Protein AF-A0A969X8H0-F1 (afdb_monomer)

Secondary structure (DSSP, 8-state):
--HHHHGGGHHHHHHHHHHHHTTSSS------------TTHHHHHHHHHHHHHHHHHHHHHHHHH-HHHHHHHHHHHTS-S-HHHHHHHHHHHHHHTT---HHHHHHHHHHHHHHHHS-S-S----TT-----S---TTTTS-HHHHHHTTGGG-HHHHHHHHHHHHHHHHHSS----HHHHHHHHHHHHHHHHHHHHT--HHHHHHHHHHHHHS---HHHHHHGGGGTTTTTT-SSSB-HHHHHHHHHHHTTSS--GGGTTT-HHHHHHHHHHHHHHHHHHHHHHS-SBHHHHHHHHHSS---TTSHHHHHHHHHTTTTTTSHHHHHHHHHHHHHHHHHHTT--

Mean predicted aligned error: 8.9 Å

Solvent-accessible surface area (backbone atoms only — not comparable to full-atom values): 18281 Å² total; per-residue (Å²): 71,57,65,80,67,50,61,81,46,46,68,55,58,47,50,58,55,55,54,54,66,62,37,79,78,44,84,87,83,85,88,84,84,88,89,87,91,57,88,60,59,54,50,55,50,50,47,48,52,53,44,36,53,47,49,52,49,54,31,52,58,40,29,77,76,29,68,71,32,36,48,49,47,52,64,43,67,76,62,73,73,41,68,68,55,50,36,52,42,53,31,52,31,15,44,50,54,43,40,62,44,58,47,37,23,44,53,42,25,51,54,52,53,53,60,70,70,54,72,97,80,74,96,66,101,55,72,74,77,84,67,86,83,73,84,79,62,60,84,66,70,65,50,68,65,58,37,52,73,71,64,41,72,62,36,39,68,58,54,36,48,22,50,52,39,42,52,45,33,72,74,70,20,57,78,76,74,55,72,73,57,42,51,54,25,38,50,19,17,31,40,3,17,49,31,25,41,74,72,43,40,31,10,34,16,16,34,50,25,52,19,69,76,65,68,71,69,50,73,66,61,48,60,68,28,59,53,29,20,49,6,32,73,18,59,11,84,31,54,22,11,20,61,53,16,25,45,52,51,50,42,74,80,34,41,55,45,80,96,37,71,88,72,30,58,67,35,35,52,52,35,49,54,56,42,47,58,53,48,48,54,34,36,71,36,42,71,34,61,34,28,31,51,32,29,31,53,63,69,72,46,63,58,48,49,70,38,69,72,37,41,54,54,40,50,74,71,29,33,47,60,46,46,54,8,46,52,12,7,50,31,19,20,53,36,44,47,53,33,38,77,72,71,74,92

pLDDT: mean 81.07, std 21.08, range [28.89, 98.88]

Structure (mmCIF, N/CA/C/O backbone):
data_AF-A0A969X8H0-F1
#
_entry.id   AF-A0A969X8H0-F1
#
loop_
_atom_site.group_PDB
_atom_site.id
_atom_site.type_symbol
_atom_site.label_atom_id
_atom_site.label_alt_id
_atom_site.label_comp_id
_atom_site.label_asym_id
_atom_site.label_entity_id
_atom_site.label_seq_id
_atom_site.pdbx_PDB_ins_code
_atom_site.Cartn_x
_atom_site.Cartn_y
_atom_site.Cartn_z
_atom_site.occupancy
_atom_site.B_iso_or_equiv
_atom_site.auth_seq_id
_atom_site.auth_comp_id
_atom_site.auth_asym_id
_atom_site.auth_atom_id
_atom_site.pdbx_PDB_model_num
ATOM 1 N N . MET A 1 1 ? -15.529 5.931 18.636 1.00 68.50 1 MET A N 1
ATOM 2 C CA . MET A 1 1 ? -15.709 7.144 19.482 1.00 68.50 1 MET A CA 1
ATOM 3 C C . MET A 1 1 ? -16.310 8.259 18.632 1.00 68.50 1 MET A C 1
ATOM 5 O O . MET A 1 1 ? -15.911 8.375 17.478 1.00 68.50 1 MET A O 1
ATOM 9 N N . LYS A 1 2 ? -17.284 9.038 19.133 1.00 72.69 2 LYS A N 1
ATOM 10 C CA . LYS A 1 2 ? -17.913 10.101 18.322 1.00 72.69 2 LYS A CA 1
ATOM 11 C C . LYS A 1 2 ? -16.920 11.232 18.050 1.00 72.69 2 LYS A C 1
ATOM 13 O O . LYS A 1 2 ? -16.079 11.524 18.894 1.00 72.69 2 LYS A O 1
ATOM 18 N N . ILE A 1 3 ? -17.050 11.890 16.898 1.00 65.06 3 ILE A N 1
ATOM 19 C CA . ILE A 1 3 ? -16.164 12.993 16.484 1.00 65.06 3 ILE A CA 1
ATOM 20 C C . ILE A 1 3 ? -16.186 14.137 17.510 1.00 65.06 3 ILE A C 1
ATOM 22 O O . ILE A 1 3 ? -15.128 14.638 17.882 1.00 65.06 3 ILE A O 1
ATOM 26 N N . SER A 1 4 ? -17.364 14.471 18.052 1.00 63.50 4 SER A N 1
ATOM 27 C CA . SER A 1 4 ? -17.537 15.481 19.109 1.00 63.50 4 SER A CA 1
ATOM 28 C C . SER A 1 4 ? -16.647 15.248 20.331 1.00 63.50 4 SER A C 1
ATOM 30 O O . SER A 1 4 ? -16.143 16.200 20.917 1.00 63.50 4 SER A O 1
ATOM 32 N N . ASP A 1 5 ? -16.424 13.985 20.694 1.00 64.81 5 ASP A N 1
ATOM 33 C CA . ASP A 1 5 ? -15.644 13.614 21.874 1.00 64.81 5 ASP A CA 1
ATOM 34 C C . ASP A 1 5 ? -14.137 13.719 21.588 1.00 64.81 5 ASP A C 1
ATOM 36 O O . ASP A 1 5 ? -13.349 14.027 22.481 1.00 64.81 5 ASP A O 1
ATOM 40 N N . VAL A 1 6 ? -13.738 13.528 20.323 1.00 61.44 6 VAL A N 1
ATOM 41 C CA . VAL A 1 6 ? -12.343 13.616 19.863 1.00 61.44 6 VAL A CA 1
ATOM 42 C C . VAL A 1 6 ? -11.824 15.054 19.912 1.00 61.44 6 VAL A C 1
ATOM 44 O O . VAL A 1 6 ? -10.642 15.259 20.191 1.00 61.44 6 VAL A O 1
ATOM 47 N N . LYS A 1 7 ? -12.694 16.054 19.698 1.00 63.03 7 LYS A N 1
ATOM 48 C CA . LYS A 1 7 ? -12.327 17.484 19.718 1.00 63.03 7 LYS A CA 1
ATOM 49 C C . LYS A 1 7 ? -11.613 17.891 21.007 1.00 63.03 7 LYS A C 1
ATOM 51 O O . LYS A 1 7 ? -10.633 18.630 20.970 1.00 63.03 7 LYS A O 1
ATOM 56 N N . ASN A 1 8 ? -12.018 17.308 22.136 1.00 64.19 8 ASN A N 1
ATOM 57 C CA . ASN A 1 8 ? -11.407 17.548 23.448 1.00 64.19 8 ASN A CA 1
ATOM 58 C C . ASN A 1 8 ? -9.938 17.088 23.541 1.00 64.19 8 ASN A C 1
ATOM 60 O O . ASN A 1 8 ? -9.227 17.473 24.467 1.00 64.19 8 ASN A O 1
ATOM 64 N N . HIS A 1 9 ? -9.472 16.274 22.592 1.00 62.72 9 HIS A N 1
ATOM 65 C CA . HIS A 1 9 ? -8.134 15.685 22.568 1.00 62.72 9 HIS A CA 1
ATOM 66 C C . HIS A 1 9 ? -7.242 16.221 21.439 1.00 62.72 9 HIS A C 1
ATOM 68 O O . HIS A 1 9 ? -6.054 15.894 21.399 1.00 62.72 9 HIS A O 1
ATOM 74 N N . ILE A 1 10 ? -7.762 17.093 20.568 1.00 65.25 10 ILE A N 1
ATOM 75 C CA . ILE A 1 10 ? -6.976 17.781 19.530 1.00 65.25 10 ILE A CA 1
ATOM 76 C C . ILE A 1 10 ? -5.761 18.520 20.125 1.00 65.25 10 ILE A C 1
ATOM 78 O O . ILE A 1 10 ? -4.665 18.335 19.595 1.00 65.25 10 ILE A O 1
ATOM 82 N N . PRO A 1 11 ? -5.862 19.252 21.257 1.00 65.75 11 PRO A N 1
ATOM 83 C CA . PRO A 1 11 ? -4.697 19.907 21.864 1.00 65.75 11 PRO A CA 1
ATOM 84 C C . PRO A 1 11 ? -3.566 18.942 22.256 1.00 65.75 11 PRO A C 1
ATOM 86 O O . PRO A 1 11 ? -2.393 19.312 22.242 1.00 65.75 11 PRO A O 1
ATOM 89 N N . VAL A 1 12 ? -3.892 17.685 22.582 1.00 64.50 12 VAL A N 1
ATOM 90 C CA . VAL A 1 12 ? -2.896 16.654 22.918 1.00 64.50 12 VAL A CA 1
ATOM 91 C C . VAL A 1 12 ? -2.151 16.203 21.664 1.00 64.50 12 VAL A C 1
ATOM 93 O O . VAL A 1 12 ? -0.922 16.165 21.666 1.00 64.50 12 VAL A O 1
ATOM 96 N N . VAL A 1 13 ? -2.882 15.934 20.577 1.00 64.19 13 VAL A N 1
ATOM 97 C CA . VAL A 1 13 ? -2.307 15.601 19.261 1.00 64.19 13 VAL A CA 1
ATOM 98 C C . VAL A 1 13 ? -1.390 16.727 18.775 1.00 64.19 13 VAL A C 1
ATOM 100 O O . VAL A 1 13 ? -0.277 16.466 18.326 1.00 64.19 13 VAL A O 1
ATOM 103 N N . GLN A 1 14 ? -1.825 17.979 18.947 1.00 64.06 14 GLN A N 1
ATOM 104 C CA . GLN A 1 14 ? -1.054 19.185 18.636 1.00 64.06 14 GLN A CA 1
ATOM 105 C C . GLN A 1 14 ? 0.239 19.280 19.448 1.00 64.06 14 GLN A C 1
ATOM 107 O O . GLN A 1 14 ? 1.305 19.526 18.892 1.00 64.06 14 GLN A O 1
ATOM 112 N N . SER A 1 15 ? 0.160 19.069 20.761 1.00 65.19 15 SER A N 1
ATOM 113 C CA . SER A 1 15 ? 1.320 19.139 21.653 1.00 65.19 15 SER A CA 1
ATOM 114 C C . SER A 1 15 ? 2.377 18.080 21.319 1.00 65.19 15 SER A C 1
ATOM 116 O O . SER A 1 15 ? 3.566 18.392 21.245 1.00 65.19 15 SER A O 1
ATOM 118 N N . ILE A 1 16 ? 1.947 16.841 21.047 1.00 62.88 16 ILE A N 1
ATOM 119 C CA . ILE A 1 16 ? 2.835 15.742 20.633 1.00 62.88 16 ILE A CA 1
ATOM 120 C C . ILE A 1 16 ? 3.582 16.124 19.364 1.00 62.88 16 ILE A C 1
ATOM 122 O O . ILE A 1 16 ? 4.812 16.083 19.349 1.00 62.88 16 ILE A O 1
ATOM 126 N N . ALA A 1 17 ? 2.825 16.560 18.358 1.00 59.34 17 ALA A N 1
ATOM 127 C CA . ALA A 1 17 ? 3.331 17.096 17.113 1.00 59.34 17 ALA A CA 1
ATOM 128 C C . ALA A 1 17 ? 4.423 18.156 17.365 1.00 59.34 17 ALA A C 1
ATOM 130 O O . ALA A 1 17 ? 5.607 17.930 17.098 1.00 59.34 17 ALA A O 1
ATOM 131 N N . PHE A 1 18 ? 4.069 19.285 17.979 1.00 61.38 18 PHE A N 1
ATOM 132 C CA . PHE A 1 18 ? 5.012 20.382 18.215 1.00 61.38 18 PHE A CA 1
ATOM 133 C C . PHE A 1 18 ? 6.286 19.954 18.966 1.00 61.38 18 PHE A C 1
ATOM 135 O O . PHE A 1 18 ? 7.376 20.421 18.631 1.00 61.38 18 PHE A O 1
ATOM 142 N N . SER A 1 19 ? 6.179 19.031 19.929 1.00 58.50 19 SER A N 1
ATOM 143 C CA . SER A 1 19 ? 7.309 18.599 20.766 1.00 58.50 19 SER A CA 1
ATOM 144 C C . SER A 1 19 ? 8.458 17.914 20.010 1.00 58.50 19 SER A C 1
ATOM 146 O O . SER A 1 19 ? 9.575 17.841 20.526 1.00 58.50 19 SER A O 1
ATOM 148 N N . LEU A 1 20 ? 8.214 17.409 18.800 1.00 50.06 20 LEU A N 1
ATOM 149 C CA . LEU A 1 20 ? 9.222 16.712 17.995 1.00 50.06 20 LEU A CA 1
ATOM 150 C C . LEU A 1 20 ? 10.134 17.669 17.234 1.00 50.06 20 LEU A C 1
ATOM 152 O O . LEU A 1 20 ? 11.339 17.437 17.186 1.00 50.06 20 LEU A O 1
ATOM 156 N N . PHE A 1 21 ? 9.598 18.775 16.713 1.00 49.56 21 PHE A N 1
ATOM 157 C CA . PHE A 1 21 ? 10.429 19.786 16.056 1.00 49.56 21 PHE A CA 1
ATOM 158 C C . PHE A 1 21 ? 11.261 20.577 17.066 1.00 49.56 21 PHE A C 1
ATOM 160 O O . PHE A 1 21 ? 12.414 20.880 16.786 1.00 49.56 21 PHE A O 1
ATOM 167 N N . SER A 1 22 ? 10.754 20.808 18.284 1.00 48.03 22 SER A N 1
ATOM 168 C CA . SER A 1 22 ? 11.559 21.426 19.350 1.00 48.03 22 SER A CA 1
ATOM 169 C C . SER A 1 22 ? 12.682 20.517 19.878 1.00 48.03 22 SER A C 1
ATOM 171 O O . SER A 1 22 ? 13.645 20.997 20.470 1.00 48.03 22 SER A O 1
ATOM 173 N N . LYS A 1 23 ? 12.573 19.194 19.685 1.00 44.16 23 LYS A N 1
ATOM 174 C CA . LYS A 1 23 ? 13.608 18.212 20.064 1.00 44.16 23 LYS A CA 1
ATOM 175 C C . LYS A 1 23 ? 14.652 17.960 18.981 1.00 44.16 23 LYS A C 1
ATOM 177 O O . LYS A 1 23 ? 15.702 17.410 19.300 1.00 44.16 23 LYS A O 1
ATOM 182 N N . ALA A 1 24 ? 14.429 18.430 17.753 1.00 40.50 24 ALA A N 1
ATOM 183 C CA . ALA A 1 24 ? 15.516 18.588 16.788 1.00 40.50 24 ALA A CA 1
ATOM 184 C C . ALA A 1 24 ? 16.569 19.612 17.274 1.00 40.50 24 ALA A C 1
ATOM 186 O O . ALA A 1 24 ? 17.714 19.543 16.840 1.00 40.50 24 ALA A O 1
ATOM 187 N N . ASP A 1 25 ? 16.216 20.461 18.253 1.00 34.91 25 ASP A N 1
ATOM 188 C CA . ASP A 1 25 ? 17.138 21.341 18.987 1.00 34.91 25 ASP A CA 1
ATOM 189 C C . ASP A 1 25 ? 17.568 20.807 20.371 1.00 34.91 25 ASP A C 1
ATOM 191 O O . ASP A 1 25 ? 18.450 21.382 21.010 1.00 34.91 25 ASP A O 1
ATOM 195 N N . SER A 1 26 ? 16.993 19.711 20.886 1.00 30.27 26 SER A N 1
ATOM 196 C CA . SER A 1 26 ? 17.402 19.172 22.194 1.00 30.27 26 SER A CA 1
ATOM 197 C C . SER A 1 26 ? 17.059 17.695 22.397 1.00 30.27 26 SER A C 1
ATOM 199 O O . SER A 1 26 ? 15.907 17.265 22.372 1.00 30.27 26 SER A O 1
ATOM 201 N N . ALA A 1 27 ? 18.102 16.908 22.659 1.00 31.47 27 ALA A N 1
ATOM 202 C CA . ALA A 1 27 ? 18.015 15.500 23.004 1.00 31.47 27 ALA A CA 1
ATOM 203 C C . ALA A 1 27 ? 17.145 15.250 24.256 1.00 31.47 27 ALA A C 1
ATOM 205 O O . ALA A 1 27 ? 17.320 15.890 25.289 1.00 31.47 27 ALA A O 1
ATOM 206 N N . ASN A 1 28 ? 16.307 14.210 24.169 1.00 35.34 28 ASN A N 1
ATOM 207 C CA . ASN A 1 28 ? 15.659 13.482 25.269 1.00 35.34 28 ASN A CA 1
ATOM 208 C C . ASN A 1 28 ? 14.593 14.226 26.110 1.00 35.34 28 ASN A C 1
ATOM 210 O O . ASN A 1 28 ? 14.901 14.911 27.080 1.00 35.34 28 ASN A O 1
ATOM 214 N N . SER A 1 29 ? 13.307 13.934 25.866 1.00 31.44 29 SER A N 1
ATOM 215 C CA . SER A 1 29 ? 12.322 13.851 26.962 1.00 31.44 29 SER A CA 1
ATOM 216 C C . SER A 1 29 ? 11.105 12.997 26.586 1.00 31.44 29 SER A C 1
ATOM 218 O O . SER A 1 29 ? 10.560 13.086 25.490 1.00 31.44 29 SER A O 1
ATOM 220 N N . THR A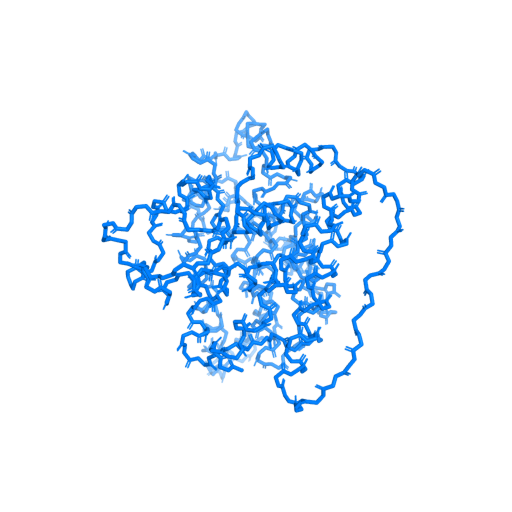 1 30 ? 10.669 12.139 27.498 1.00 29.61 30 THR A N 1
ATOM 221 C CA . THR A 1 30 ? 9.425 11.362 27.420 1.00 29.61 30 THR A CA 1
ATOM 222 C C . THR A 1 30 ? 8.249 12.221 27.884 1.00 29.61 30 THR A C 1
ATOM 224 O O . THR A 1 30 ? 8.316 12.807 28.964 1.00 29.61 30 THR A O 1
ATOM 227 N N . VAL A 1 31 ? 7.168 12.296 27.101 1.00 33.81 31 VAL A N 1
ATOM 228 C CA . VAL A 1 31 ? 5.933 12.991 27.505 1.00 33.81 31 VAL A CA 1
ATOM 229 C C . VAL A 1 31 ? 5.091 12.040 28.360 1.00 33.81 31 VAL A C 1
ATOM 231 O O . VAL A 1 31 ? 4.635 11.007 27.880 1.00 33.81 31 VAL A O 1
ATOM 234 N N . ASN A 1 32 ? 4.909 12.386 29.635 1.00 30.44 32 ASN A N 1
ATOM 235 C CA . ASN A 1 32 ? 4.063 11.663 30.585 1.00 30.44 32 ASN A CA 1
ATOM 236 C C . ASN A 1 32 ? 2.690 12.345 30.650 1.00 30.44 32 ASN A C 1
ATOM 238 O O . ASN A 1 32 ? 2.623 13.529 30.977 1.00 30.44 32 ASN A O 1
ATOM 242 N N . ILE A 1 33 ? 1.604 11.615 30.386 1.00 35.25 33 ILE A N 1
ATOM 243 C CA . ILE A 1 33 ? 0.237 12.115 30.601 1.00 35.25 33 ILE A CA 1
ATOM 244 C C . ILE A 1 33 ? -0.500 11.130 31.510 1.00 35.25 33 ILE A C 1
ATOM 246 O O . ILE A 1 33 ? -0.717 9.975 31.150 1.00 35.25 33 ILE A O 1
ATOM 250 N N . ALA A 1 34 ? -0.839 11.599 32.713 1.00 28.89 34 ALA A N 1
ATOM 251 C CA . ALA A 1 34 ? -1.567 10.857 33.736 1.00 28.89 34 ALA A CA 1
ATOM 252 C C . ALA A 1 34 ? -3.099 10.923 33.545 1.00 28.89 34 ALA A C 1
ATOM 254 O O . ALA A 1 34 ? -3.644 11.825 32.918 1.00 28.89 34 ALA A O 1
ATOM 255 N N . THR A 1 35 ? -3.750 9.913 34.120 1.00 39.50 35 THR A N 1
ATOM 256 C CA . THR A 1 35 ? -5.104 9.346 33.943 1.00 39.50 35 THR A CA 1
ATOM 257 C C . THR A 1 35 ? -6.290 10.085 34.595 1.00 39.50 35 THR A C 1
ATOM 259 O O . THR A 1 35 ? -6.125 10.546 35.721 1.00 39.50 35 THR A O 1
ATOM 262 N N . ALA A 1 36 ? -7.507 10.004 34.000 1.00 29.28 36 ALA A N 1
ATOM 263 C CA . ALA A 1 36 ? -8.806 9.788 34.700 1.00 29.28 36 ALA A CA 1
ATOM 264 C C . ALA A 1 36 ? -10.044 9.550 33.762 1.00 29.28 36 ALA A C 1
ATOM 266 O O . ALA A 1 36 ? -10.514 10.468 33.106 1.00 29.28 36 ALA A O 1
ATOM 267 N N . ALA A 1 37 ? -10.573 8.311 33.773 1.00 33.09 37 ALA A N 1
ATOM 268 C CA . ALA A 1 37 ? -11.937 7.767 33.513 1.00 33.09 37 ALA A CA 1
ATOM 269 C C . ALA A 1 37 ? -12.922 8.298 32.417 1.00 33.09 37 ALA A C 1
ATOM 271 O O . ALA A 1 37 ? -13.678 9.237 32.639 1.00 33.09 37 ALA A O 1
ATOM 272 N N . SER A 1 38 ? -13.093 7.521 31.329 1.00 42.19 38 SER A N 1
ATOM 273 C CA . SER A 1 38 ? -14.298 6.725 30.946 1.00 42.19 38 SER A CA 1
ATOM 274 C C . SER A 1 38 ? -13.897 5.724 29.831 1.00 42.19 38 SER A C 1
ATOM 276 O O . SER A 1 38 ? -13.054 6.038 28.991 1.00 42.19 38 SER A O 1
ATOM 278 N N . SER A 1 39 ? -14.371 4.473 29.894 1.00 54.00 39 SER A N 1
ATOM 279 C CA . SER A 1 39 ? -13.554 3.273 29.590 1.00 54.00 39 SER A CA 1
ATOM 280 C C . SER A 1 39 ? -13.215 2.960 28.125 1.00 54.00 39 SER A C 1
ATOM 282 O O . SER A 1 39 ? -12.250 2.238 27.899 1.00 54.00 39 SER A O 1
ATOM 284 N N . GLU A 1 40 ? -13.934 3.491 27.134 1.00 54.28 40 GLU A N 1
ATOM 285 C CA . GLU A 1 40 ? -13.641 3.217 25.710 1.00 54.28 40 GLU A CA 1
ATOM 286 C C . GLU A 1 40 ? -13.042 4.424 24.975 1.00 54.28 40 GLU A C 1
ATOM 288 O O . GLU A 1 40 ? -12.091 4.270 24.211 1.00 54.28 40 GLU A O 1
ATOM 293 N N . GLY A 1 41 ? -13.525 5.643 25.246 1.00 57.72 41 GLY A N 1
ATOM 294 C CA . GLY A 1 41 ? -13.005 6.864 24.615 1.00 57.72 41 GLY A CA 1
ATOM 295 C C . GLY A 1 41 ? -11.540 7.140 24.968 1.00 57.72 41 GLY A C 1
ATOM 296 O O . GLY A 1 41 ? -10.723 7.403 24.086 1.00 57.72 41 GLY A O 1
ATOM 297 N N . PHE A 1 42 ? -11.164 6.969 26.242 1.00 61.81 42 PHE A N 1
ATOM 298 C CA . PHE A 1 42 ? -9.765 7.092 26.669 1.00 61.81 42 PHE A CA 1
ATOM 299 C C . PHE A 1 42 ? -8.859 6.009 26.076 1.00 61.81 42 PHE A C 1
ATOM 301 O O . PHE A 1 42 ? -7.687 6.282 25.828 1.00 61.81 42 PHE A O 1
ATOM 308 N N . ALA A 1 43 ? -9.376 4.802 25.831 1.00 76.31 43 ALA A N 1
ATOM 309 C CA . ALA A 1 43 ? -8.594 3.728 25.225 1.00 76.31 43 ALA A CA 1
ATOM 310 C C . ALA A 1 43 ? -8.243 4.061 23.767 1.00 76.31 43 ALA A C 1
ATOM 312 O O . ALA A 1 43 ? -7.082 3.955 23.378 1.00 76.31 43 ALA A O 1
ATOM 313 N N . 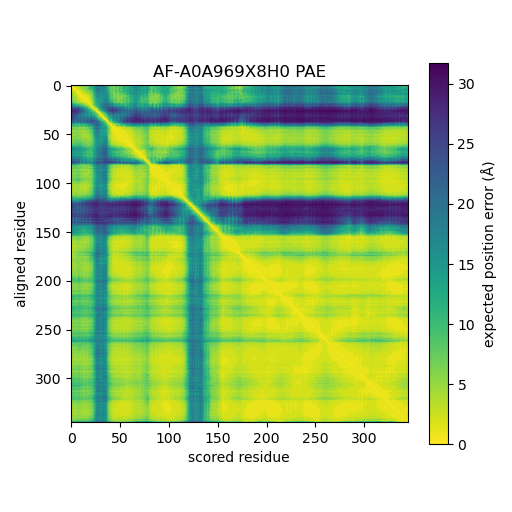VAL A 1 44 ? -9.216 4.559 22.992 1.00 80.88 44 VAL A N 1
ATOM 314 C CA . VAL A 1 44 ? -9.005 4.986 21.597 1.00 80.88 44 VAL A CA 1
ATOM 315 C C . VAL A 1 44 ? -8.031 6.166 21.518 1.00 80.88 44 VAL A C 1
ATOM 317 O O . VAL A 1 44 ? -7.113 6.153 20.701 1.00 80.88 44 VAL A O 1
ATOM 320 N N . ILE A 1 45 ? -8.165 7.167 22.393 1.00 79.31 45 ILE A N 1
ATOM 321 C CA . ILE A 1 45 ? -7.236 8.310 22.437 1.00 79.31 45 ILE A CA 1
ATOM 322 C C . ILE A 1 45 ? -5.838 7.904 22.908 1.00 79.31 45 ILE A C 1
ATOM 324 O O . ILE A 1 45 ? -4.842 8.374 22.356 1.00 79.31 45 ILE A O 1
ATOM 328 N N . GLY A 1 46 ? -5.742 7.026 23.908 1.00 80.62 46 GLY A N 1
ATOM 329 C CA . GLY A 1 46 ? -4.468 6.481 24.374 1.00 80.62 46 GLY A CA 1
ATOM 330 C C . GLY A 1 46 ? -3.761 5.688 23.275 1.00 80.62 46 GLY A C 1
ATOM 331 O O . GLY A 1 46 ? -2.553 5.836 23.074 1.00 80.62 46 GLY A O 1
ATOM 332 N N . GLN A 1 47 ? -4.519 4.915 22.496 1.00 88.06 47 GLN A N 1
ATOM 333 C CA . GLN A 1 47 ? -3.999 4.218 21.327 1.00 88.06 47 GLN A CA 1
ATOM 334 C C . GLN A 1 47 ? -3.530 5.196 20.244 1.00 88.06 47 GLN A C 1
ATOM 336 O O . GLN A 1 47 ? -2.401 5.071 19.783 1.00 88.06 47 GLN A O 1
ATOM 341 N N . LEU A 1 48 ? -4.332 6.202 19.880 1.00 86.81 48 LEU A N 1
ATOM 342 C CA . LEU A 1 48 ? -3.932 7.227 18.909 1.00 86.81 48 LEU A CA 1
ATOM 343 C C . LEU A 1 48 ? -2.651 7.950 19.347 1.00 86.81 48 LEU A C 1
ATOM 345 O O . LEU A 1 48 ? -1.723 8.107 18.563 1.00 86.81 48 LEU A O 1
ATOM 349 N N . THR A 1 49 ? -2.578 8.341 20.618 1.00 81.69 49 THR A N 1
ATOM 350 C CA . THR A 1 49 ? -1.420 9.028 21.206 1.00 81.69 49 THR A CA 1
ATOM 351 C C . THR A 1 49 ? -0.164 8.159 21.160 1.00 81.69 49 THR A C 1
ATOM 353 O O . THR A 1 49 ? 0.896 8.610 20.730 1.00 81.69 49 THR A O 1
ATOM 356 N N . SER A 1 50 ? -0.266 6.901 21.593 1.00 84.19 50 SER A N 1
ATOM 357 C CA . SER A 1 50 ? 0.869 5.970 21.572 1.00 84.19 50 SER A CA 1
ATOM 358 C C . SER A 1 50 ? 1.306 5.613 20.149 1.00 84.19 50 SER A C 1
ATOM 360 O O . SER A 1 50 ? 2.505 5.529 19.891 1.00 84.19 50 SER A O 1
ATOM 362 N N . GLY A 1 51 ? 0.353 5.469 19.227 1.00 87.94 51 GLY A N 1
ATOM 363 C CA . GLY A 1 51 ? 0.594 5.248 17.806 1.00 87.94 51 GLY A CA 1
ATOM 364 C C . GLY A 1 51 ? 1.318 6.414 17.137 1.00 87.94 51 GLY A C 1
ATOM 365 O O . GLY A 1 51 ? 2.360 6.205 16.522 1.00 87.94 51 GLY A O 1
ATOM 366 N N . LEU A 1 52 ? 0.835 7.645 17.344 1.00 85.56 52 LEU A N 1
ATOM 367 C CA . LEU A 1 52 ? 1.491 8.870 16.871 1.00 85.56 52 LEU A CA 1
ATOM 368 C C . LEU A 1 52 ? 2.923 8.981 17.393 1.00 85.56 52 LEU A C 1
ATOM 370 O O . LEU A 1 52 ? 3.844 9.198 16.614 1.00 85.56 52 LEU A O 1
ATOM 374 N N . ASN A 1 53 ? 3.125 8.790 18.700 1.00 82.56 53 ASN A N 1
ATOM 375 C CA . ASN A 1 53 ? 4.462 8.831 19.294 1.00 82.56 53 ASN A CA 1
ATOM 376 C C . ASN A 1 53 ? 5.401 7.789 18.674 1.00 82.56 53 ASN A C 1
ATOM 378 O O . ASN A 1 53 ? 6.583 8.072 18.503 1.00 82.56 53 ASN A O 1
ATOM 382 N N . ARG A 1 54 ? 4.887 6.599 18.340 1.00 87.12 54 ARG A N 1
ATOM 383 C CA . ARG A 1 54 ? 5.674 5.538 17.703 1.00 87.12 54 ARG A CA 1
ATOM 384 C C . ARG A 1 54 ? 6.076 5.914 16.280 1.00 87.12 54 ARG A C 1
ATOM 386 O O . ARG A 1 54 ? 7.263 5.898 15.989 1.00 87.12 54 ARG A O 1
ATOM 393 N N . GLU A 1 55 ? 5.121 6.299 15.431 1.00 88.94 55 GLU A N 1
ATOM 394 C CA . GLU A 1 55 ? 5.418 6.716 14.049 1.00 88.94 55 GLU A CA 1
ATOM 395 C C . GLU A 1 55 ? 6.419 7.872 14.030 1.00 88.94 55 GLU A C 1
ATOM 397 O O . GLU A 1 55 ? 7.396 7.852 13.288 1.00 88.94 55 GLU A O 1
ATOM 402 N N . LEU A 1 56 ? 6.228 8.859 14.903 1.00 81.56 56 LEU A N 1
ATOM 403 C CA . LEU A 1 56 ? 7.100 10.025 14.978 1.00 81.56 56 LEU A CA 1
ATOM 404 C C . LEU A 1 56 ? 8.500 9.692 15.516 1.00 81.56 56 LEU A C 1
ATOM 406 O O . LEU A 1 56 ? 9.483 10.270 15.050 1.00 81.56 56 LEU A O 1
ATOM 410 N N . ALA A 1 57 ? 8.619 8.753 16.458 1.00 83.25 57 ALA A N 1
ATOM 411 C CA . ALA A 1 57 ? 9.915 8.256 16.914 1.00 83.25 57 ALA A CA 1
ATOM 412 C C . ALA A 1 57 ? 10.657 7.509 15.794 1.00 83.25 57 ALA A C 1
ATOM 414 O O . ALA A 1 57 ? 11.847 7.754 15.592 1.00 83.25 57 ALA A O 1
ATOM 415 N N . ASP A 1 58 ? 9.955 6.668 15.032 1.00 85.56 58 ASP A N 1
ATOM 416 C CA . ASP A 1 58 ? 10.525 5.950 13.887 1.00 85.56 58 ASP A CA 1
ATOM 417 C C . ASP A 1 58 ? 11.027 6.937 12.818 1.00 85.56 58 ASP A C 1
ATOM 419 O O . ASP A 1 58 ? 12.140 6.794 12.303 1.00 85.56 58 ASP A O 1
ATOM 423 N N . VAL A 1 59 ? 10.261 8.002 12.544 1.00 83.06 59 VAL A N 1
ATOM 424 C CA . VAL A 1 59 ? 10.692 9.095 11.656 1.00 83.06 59 VAL A CA 1
ATOM 425 C C . VAL A 1 59 ? 11.944 9.785 12.175 1.00 83.06 59 VAL A C 1
ATOM 427 O O . VAL A 1 59 ? 12.860 10.029 11.394 1.00 83.06 59 VAL A O 1
ATOM 430 N N . ALA A 1 60 ? 12.015 10.093 13.471 1.00 78.12 60 ALA A N 1
ATOM 431 C CA . ALA A 1 60 ? 13.177 10.758 14.055 1.00 78.12 60 ALA A CA 1
ATOM 432 C C . ALA A 1 60 ? 14.449 9.901 13.936 1.00 78.12 60 ALA A C 1
ATOM 434 O O . ALA A 1 60 ? 15.505 10.412 13.555 1.00 78.12 60 ALA A O 1
ATOM 435 N N . VAL A 1 61 ? 14.340 8.591 14.187 1.00 82.56 61 VAL A N 1
ATOM 436 C CA . VAL A 1 61 ? 15.439 7.639 13.971 1.00 82.56 61 VAL A CA 1
ATOM 437 C C . VAL A 1 61 ? 15.873 7.670 12.505 1.00 82.56 61 VAL A C 1
ATOM 439 O O . VAL A 1 61 ? 17.051 7.882 12.219 1.00 82.56 61 VAL A O 1
ATOM 442 N N . LYS A 1 62 ? 14.933 7.569 11.561 1.00 80.94 62 LYS A N 1
ATOM 443 C CA . LYS A 1 62 ? 15.252 7.575 10.125 1.00 80.94 62 LYS A CA 1
ATOM 444 C C . LYS A 1 62 ? 15.805 8.901 9.613 1.00 80.94 62 LYS A C 1
ATOM 446 O O . LYS A 1 62 ? 16.684 8.894 8.756 1.00 80.94 62 LYS A O 1
ATOM 451 N N . ALA A 1 63 ? 15.352 10.029 10.149 1.00 73.69 63 ALA A N 1
ATOM 452 C CA . ALA A 1 63 ? 15.897 11.343 9.826 1.00 73.69 63 ALA A CA 1
ATOM 453 C C . ALA A 1 63 ? 17.362 11.474 10.274 1.00 73.69 63 ALA A C 1
ATOM 455 O O . ALA A 1 63 ? 18.162 12.073 9.561 1.00 73.69 63 ALA A O 1
ATOM 456 N N . SER A 1 64 ? 17.740 10.863 11.405 1.00 72.88 64 SER A N 1
ATOM 457 C CA . SER A 1 64 ? 19.145 10.827 11.842 1.00 72.88 64 SER A CA 1
ATOM 458 C C . SER A 1 64 ? 20.048 9.974 10.939 1.00 72.88 64 SER A C 1
ATOM 460 O O . SER A 1 64 ? 21.254 10.203 10.879 1.00 72.88 64 SER A O 1
ATOM 462 N N . GLU A 1 65 ? 19.466 9.021 10.207 1.00 77.88 65 GLU A N 1
ATOM 463 C CA . GLU A 1 65 ? 20.169 8.101 9.305 1.00 77.88 65 GLU A CA 1
ATOM 464 C C . GLU A 1 65 ? 20.197 8.594 7.844 1.00 77.88 65 GLU A C 1
ATOM 466 O O . GLU A 1 65 ? 21.042 8.152 7.064 1.00 77.88 65 GLU A O 1
ATOM 471 N N . ASN A 1 66 ? 19.282 9.490 7.450 1.00 71.94 66 ASN A N 1
ATOM 472 C CA . ASN A 1 66 ? 19.074 9.897 6.058 1.00 71.94 66 ASN A CA 1
ATOM 473 C C . ASN A 1 66 ? 18.899 11.419 5.916 1.00 71.94 66 ASN A C 1
ATOM 475 O O . ASN A 1 66 ? 17.855 11.983 6.254 1.00 71.94 66 ASN A O 1
ATOM 479 N N . SER A 1 67 ? 19.897 12.078 5.320 1.00 71.69 67 SER A N 1
ATOM 480 C CA . SER A 1 67 ? 19.9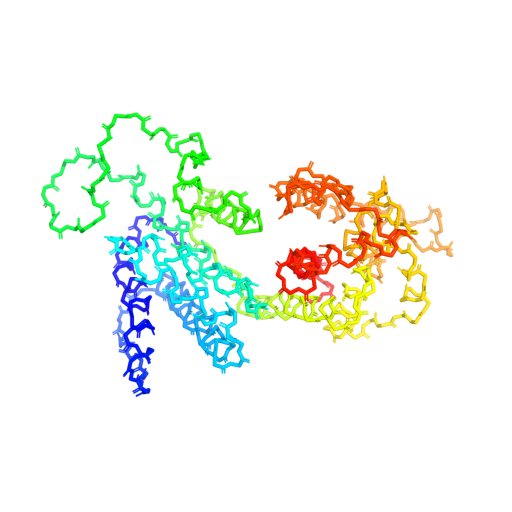06 13.532 5.132 1.00 71.69 67 SER A CA 1
ATOM 481 C C . SER A 1 67 ? 18.768 14.048 4.248 1.00 71.69 67 SER A C 1
ATOM 483 O O . SER A 1 67 ? 18.278 15.138 4.500 1.00 71.69 67 SER A O 1
ATOM 485 N N . ALA A 1 68 ? 18.279 13.276 3.271 1.00 68.50 68 ALA A N 1
ATOM 486 C CA . ALA A 1 68 ? 17.146 13.688 2.433 1.00 68.50 68 ALA A CA 1
ATOM 487 C C . ALA A 1 68 ? 15.822 13.707 3.222 1.00 68.50 68 ALA A C 1
ATOM 489 O O . ALA A 1 68 ? 14.952 14.558 3.004 1.00 68.50 68 ALA A O 1
ATOM 490 N N . VAL A 1 69 ? 15.675 12.786 4.181 1.00 68.75 69 VAL A N 1
ATOM 491 C CA . VAL A 1 69 ? 14.552 12.792 5.130 1.00 68.75 69 VAL A CA 1
ATOM 492 C C . VAL A 1 69 ? 14.700 13.981 6.081 1.00 68.75 69 VAL A C 1
ATOM 494 O O . VAL A 1 69 ? 13.735 14.714 6.273 1.00 68.75 69 VAL A O 1
ATOM 497 N N . ALA A 1 70 ? 15.903 14.237 6.606 1.00 69.81 70 ALA A N 1
ATOM 498 C CA . ALA A 1 70 ? 16.173 15.398 7.457 1.00 69.81 70 ALA A CA 1
ATOM 499 C C . ALA A 1 70 ? 15.909 16.737 6.743 1.00 69.81 70 ALA A C 1
ATOM 501 O O . ALA A 1 70 ? 15.290 17.626 7.317 1.00 69.81 70 ALA A O 1
ATOM 502 N N . GLU A 1 71 ? 16.310 16.873 5.478 1.00 68.62 71 GLU A N 1
ATOM 503 C CA . GLU A 1 71 ? 16.036 18.050 4.646 1.00 68.62 71 GLU A CA 1
ATOM 504 C C . GLU A 1 71 ? 14.544 18.223 4.379 1.00 68.62 71 GLU A C 1
ATOM 506 O O . GLU A 1 71 ? 14.044 19.342 4.419 1.00 68.62 71 GLU A O 1
ATOM 511 N N . THR A 1 72 ? 13.811 17.129 4.155 1.00 64.62 72 THR A N 1
ATOM 512 C CA . THR A 1 72 ? 12.348 17.173 4.027 1.00 64.62 72 THR A CA 1
ATOM 513 C C . THR A 1 72 ? 11.714 17.715 5.302 1.00 64.62 72 THR A C 1
ATOM 515 O O . THR A 1 72 ? 10.910 18.639 5.250 1.00 64.62 72 THR A O 1
ATOM 518 N N . VAL A 1 73 ? 12.096 17.153 6.448 1.00 63.66 73 VAL A N 1
ATOM 519 C CA . VAL A 1 73 ? 11.641 17.581 7.776 1.00 63.66 73 VAL A CA 1
ATOM 520 C C . VAL A 1 73 ? 11.952 19.072 7.972 1.00 63.66 73 VAL A C 1
ATOM 522 O O . VAL A 1 73 ? 11.046 19.838 8.293 1.00 63.66 73 VAL A O 1
ATOM 525 N N . ALA A 1 74 ? 13.185 19.494 7.669 1.00 62.12 74 ALA A N 1
ATOM 526 C CA . ALA A 1 74 ? 13.666 20.868 7.801 1.00 62.12 74 ALA A CA 1
ATOM 527 C C . ALA A 1 74 ? 12.941 21.863 6.874 1.00 62.12 74 ALA A C 1
ATOM 529 O O . ALA A 1 74 ? 12.524 22.935 7.317 1.00 62.12 74 ALA A O 1
ATOM 530 N N . ALA A 1 75 ? 12.758 21.514 5.599 1.00 58.09 75 ALA A N 1
ATOM 531 C CA . ALA A 1 75 ? 12.100 22.356 4.602 1.00 58.09 75 ALA A CA 1
ATOM 532 C C . ALA A 1 75 ? 10.628 22.603 4.940 1.00 58.09 75 ALA A C 1
ATOM 534 O O . ALA A 1 75 ? 10.099 23.670 4.630 1.00 58.09 75 ALA A O 1
ATOM 535 N N . ILE A 1 76 ? 9.976 21.644 5.603 1.00 53.59 76 ILE A N 1
ATOM 536 C CA . ILE A 1 76 ? 8.582 21.802 6.001 1.00 53.59 76 ILE A CA 1
ATOM 537 C C . ILE A 1 76 ? 8.465 22.607 7.308 1.00 53.59 76 ILE A C 1
ATOM 539 O O . ILE A 1 76 ? 7.559 23.430 7.417 1.00 53.59 76 ILE A O 1
ATOM 543 N N . THR A 1 77 ? 9.431 22.501 8.235 1.00 49.91 77 THR A N 1
ATOM 544 C CA . THR A 1 77 ? 9.465 23.320 9.468 1.00 49.91 77 THR A CA 1
ATOM 545 C C . THR A 1 77 ? 9.509 24.828 9.256 1.00 49.91 77 THR A C 1
ATOM 547 O O . THR A 1 77 ? 9.086 25.579 10.131 1.00 49.91 77 THR A O 1
ATOM 550 N N . VAL A 1 78 ? 10.024 25.288 8.114 1.00 48.31 78 VAL A N 1
ATOM 551 C CA . VAL A 1 78 ? 10.139 26.722 7.795 1.00 48.31 78 VAL A CA 1
ATOM 552 C C . VAL A 1 78 ? 8.783 27.323 7.379 1.00 48.31 78 VAL A C 1
ATOM 554 O O . VAL A 1 78 ? 8.625 28.541 7.367 1.00 48.31 78 VAL A O 1
ATOM 557 N N . ALA A 1 79 ? 7.777 26.488 7.097 1.00 48.91 79 ALA A N 1
ATOM 558 C CA . ALA A 1 79 ? 6.446 26.892 6.657 1.00 48.91 79 ALA A CA 1
ATOM 559 C C . ALA A 1 79 ? 5.371 26.552 7.711 1.00 48.91 79 ALA A C 1
ATOM 561 O O . ALA A 1 79 ? 4.571 25.642 7.506 1.00 48.91 79 ALA A O 1
ATOM 562 N N . HIS A 1 80 ? 5.317 27.249 8.853 1.00 51.28 80 HIS A N 1
ATOM 563 C CA . HIS A 1 80 ? 4.320 26.927 9.888 1.00 51.28 80 HIS A CA 1
ATOM 564 C C . HIS A 1 80 ? 3.579 28.132 10.476 1.00 51.28 80 HIS A C 1
ATOM 566 O O . HIS A 1 80 ? 4.120 28.873 11.290 1.00 51.28 80 HIS A O 1
ATOM 572 N N . GLU A 1 81 ? 2.284 28.218 10.149 1.00 57.28 81 GLU A N 1
ATOM 573 C CA . GLU A 1 81 ? 1.275 28.976 10.907 1.00 57.28 81 GLU A CA 1
ATOM 574 C C . GLU A 1 81 ? 0.163 28.069 11.507 1.00 57.28 81 GLU A C 1
ATOM 576 O O . GLU A 1 81 ? -0.606 28.544 12.336 1.00 57.28 81 GLU A O 1
ATOM 581 N N . SER A 1 82 ? 0.076 26.756 11.186 1.00 70.31 82 SER A N 1
ATOM 582 C CA . SER A 1 82 ? -1.012 25.874 11.680 1.00 70.31 82 SER A CA 1
ATOM 583 C C . SER A 1 82 ? -0.634 24.406 11.969 1.00 70.31 82 SER A C 1
ATOM 585 O O . SER A 1 82 ? 0.318 23.844 11.430 1.00 70.31 82 SER A O 1
ATOM 587 N N . VAL A 1 83 ? -1.440 23.749 12.811 1.00 72.25 83 VAL A N 1
ATOM 588 C CA . VAL A 1 83 ? -1.321 22.327 13.214 1.00 72.25 83 VAL A CA 1
ATOM 589 C C . VAL A 1 83 ? -1.515 21.359 12.054 1.00 72.25 83 VAL A C 1
ATOM 591 O O . VAL A 1 83 ? -0.880 20.308 11.994 1.00 72.25 83 VAL A O 1
ATOM 594 N N . LEU A 1 84 ? -2.411 21.697 11.131 1.00 75.44 84 LEU A N 1
ATOM 595 C CA . LEU A 1 84 ? -2.665 20.877 9.956 1.00 75.44 84 LEU A CA 1
ATOM 596 C C . LEU A 1 84 ? -1.409 20.785 9.081 1.00 75.44 84 LEU A C 1
ATOM 598 O O . LEU A 1 84 ? -1.046 19.694 8.644 1.00 75.44 84 LEU A O 1
ATOM 602 N N . ALA A 1 85 ? -0.707 21.910 8.904 1.00 72.69 85 ALA A N 1
ATOM 603 C CA . ALA A 1 85 ? 0.561 21.948 8.182 1.00 72.69 85 ALA A CA 1
ATOM 604 C C . ALA A 1 85 ? 1.596 21.013 8.825 1.00 72.69 85 ALA A C 1
ATOM 606 O O . ALA A 1 85 ? 2.285 20.286 8.115 1.00 72.69 85 ALA A O 1
ATOM 607 N N . TYR A 1 86 ? 1.657 20.975 10.161 1.00 74.69 86 TYR A N 1
ATOM 608 C CA . TYR A 1 86 ? 2.528 20.054 10.891 1.00 74.69 86 TYR A CA 1
ATOM 609 C C . TYR A 1 86 ? 2.204 18.586 10.578 1.00 74.69 86 TYR A C 1
ATOM 611 O O . TYR A 1 86 ? 3.096 17.802 10.264 1.00 74.69 86 TYR A O 1
ATOM 619 N N . LEU A 1 87 ? 0.938 18.177 10.701 1.00 79.50 87 LEU A N 1
ATOM 620 C CA . LEU A 1 87 ? 0.584 16.756 10.585 1.00 79.50 87 LEU A CA 1
ATOM 621 C C . LEU A 1 87 ? 0.834 16.240 9.168 1.00 79.50 87 LEU A C 1
ATOM 623 O O . LEU A 1 87 ? 1.335 15.129 8.976 1.00 79.50 87 LEU A O 1
ATOM 627 N N . ILE A 1 88 ? 0.564 17.091 8.180 1.00 79.69 88 ILE A N 1
ATOM 628 C CA . ILE A 1 88 ? 0.895 16.827 6.784 1.00 79.69 88 ILE A CA 1
ATOM 629 C C . ILE A 1 88 ? 2.413 16.700 6.607 1.00 79.69 88 ILE A C 1
ATOM 631 O O . ILE A 1 88 ? 2.872 15.745 5.982 1.00 79.69 88 ILE A O 1
ATOM 635 N N . ALA A 1 89 ? 3.193 17.601 7.210 1.00 76.69 89 ALA A N 1
ATOM 636 C CA . ALA A 1 89 ? 4.651 17.561 7.165 1.00 76.69 89 ALA A CA 1
ATOM 637 C C . ALA A 1 89 ? 5.222 16.232 7.655 1.00 76.69 89 ALA A C 1
ATOM 639 O O . ALA A 1 89 ? 6.000 15.569 6.967 1.00 76.69 89 ALA A O 1
ATOM 640 N N . ALA A 1 90 ? 4.798 15.843 8.856 1.00 79.81 90 ALA A N 1
ATOM 641 C CA . ALA A 1 90 ? 5.225 14.619 9.505 1.00 79.81 90 ALA A CA 1
ATOM 642 C C . ALA A 1 90 ? 4.820 13.388 8.686 1.00 79.81 90 ALA A C 1
ATOM 644 O O . ALA A 1 90 ? 5.605 12.455 8.555 1.00 79.81 90 ALA A O 1
ATOM 645 N N . SER A 1 91 ? 3.635 13.410 8.072 1.00 86.50 91 SER A N 1
ATOM 646 C CA . SER A 1 91 ? 3.171 12.329 7.197 1.00 86.50 91 SER A CA 1
ATOM 647 C C . SER A 1 91 ? 4.042 12.172 5.945 1.00 86.50 91 SER A C 1
ATOM 649 O O . SER A 1 91 ? 4.375 11.051 5.560 1.00 86.50 91 SER A O 1
ATOM 651 N N . ILE A 1 92 ? 4.444 13.283 5.316 1.00 83.94 92 ILE A N 1
ATOM 652 C CA . ILE A 1 92 ? 5.352 13.267 4.156 1.00 83.94 92 ILE A CA 1
ATOM 653 C C . ILE A 1 92 ? 6.726 12.732 4.575 1.00 83.94 92 ILE A C 1
ATOM 655 O O . ILE A 1 92 ? 7.280 11.857 3.908 1.00 83.94 92 ILE A O 1
ATOM 659 N N . ALA A 1 93 ? 7.259 13.217 5.700 1.00 82.62 93 ALA A N 1
ATOM 660 C CA . ALA A 1 93 ? 8.529 12.746 6.241 1.00 82.62 93 ALA A CA 1
ATOM 661 C C . ALA A 1 93 ? 8.496 11.242 6.555 1.00 82.62 93 ALA A C 1
ATOM 663 O O . ALA A 1 93 ? 9.415 10.524 6.168 1.00 82.62 93 ALA A O 1
ATOM 664 N N . ALA A 1 94 ? 7.414 10.754 7.169 1.00 88.62 94 ALA A N 1
ATOM 665 C CA . ALA A 1 94 ? 7.187 9.335 7.418 1.00 88.62 94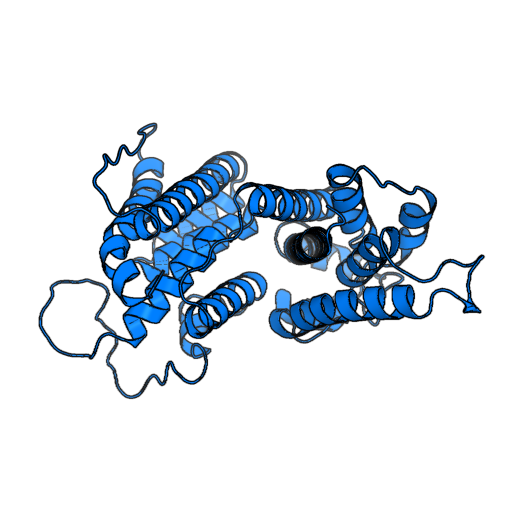 ALA A CA 1
ATOM 666 C C . ALA A 1 94 ? 7.212 8.514 6.134 1.00 88.62 94 ALA A C 1
ATOM 668 O O . ALA A 1 94 ? 7.995 7.568 6.030 1.00 88.62 94 ALA A O 1
ATOM 669 N N . LYS A 1 95 ? 6.456 8.930 5.114 1.00 90.25 95 LYS A N 1
ATOM 670 C CA . LYS A 1 95 ? 6.446 8.238 3.823 1.00 90.25 95 LYS A CA 1
ATOM 671 C C . LYS A 1 95 ? 7.848 8.142 3.214 1.00 90.25 95 LYS A C 1
ATOM 673 O O . LYS A 1 95 ? 8.259 7.059 2.808 1.00 90.25 95 LYS A O 1
ATOM 678 N N . ARG A 1 96 ? 8.594 9.254 3.174 1.00 86.75 96 ARG A N 1
ATOM 679 C CA . ARG A 1 96 ? 9.966 9.304 2.626 1.00 86.75 96 ARG A CA 1
ATOM 680 C C . ARG A 1 96 ? 10.971 8.502 3.447 1.00 86.75 96 ARG A C 1
ATOM 682 O O . ARG A 1 96 ? 11.935 7.985 2.895 1.00 86.75 96 ARG A O 1
ATOM 689 N N . ALA A 1 97 ? 10.739 8.383 4.749 1.00 88.12 97 ALA A N 1
ATOM 690 C CA . ALA A 1 97 ? 11.516 7.540 5.649 1.00 88.12 97 ALA A CA 1
ATOM 691 C C . ALA A 1 97 ? 11.195 6.042 5.508 1.00 88.12 97 ALA A C 1
ATOM 693 O O . ALA A 1 97 ? 11.866 5.218 6.132 1.00 88.12 97 ALA A O 1
ATOM 694 N N . GLY A 1 98 ? 10.174 5.685 4.722 1.00 92.31 98 GLY A N 1
ATOM 695 C CA . GLY A 1 98 ? 9.669 4.321 4.638 1.00 92.31 98 GLY A CA 1
ATOM 696 C C . GLY A 1 98 ? 8.898 3.883 5.880 1.00 92.31 98 GLY A C 1
ATOM 697 O O . GLY A 1 98 ? 8.753 2.688 6.074 1.00 92.31 98 GLY A O 1
ATOM 698 N N . VAL A 1 99 ? 8.403 4.820 6.695 1.00 94.00 99 VAL A N 1
ATOM 699 C CA . VAL A 1 99 ? 7.548 4.576 7.870 1.00 94.00 99 VAL A CA 1
ATOM 700 C C . VAL A 1 99 ? 6.082 4.667 7.449 1.00 94.00 99 VAL A C 1
ATOM 702 O O . VAL A 1 99 ? 5.702 5.588 6.725 1.00 94.00 99 VAL A O 1
ATOM 705 N N . TYR A 1 100 ? 5.246 3.728 7.898 1.00 96.31 100 TYR A N 1
ATOM 706 C CA . TYR A 1 100 ? 3.816 3.720 7.563 1.00 96.31 100 TYR A CA 1
ATOM 707 C C . TYR A 1 100 ? 3.056 4.828 8.328 1.00 96.31 100 TYR A C 1
ATOM 709 O O . TYR A 1 100 ? 2.987 4.752 9.553 1.00 96.31 100 TYR A O 1
ATOM 717 N N . PRO A 1 101 ? 2.470 5.847 7.662 1.00 94.44 101 PRO A N 1
ATOM 718 C CA . PRO A 1 101 ? 1.933 7.040 8.330 1.00 94.44 101 PRO A CA 1
ATOM 719 C C . PRO A 1 101 ? 0.439 6.909 8.683 1.00 94.44 101 PRO A C 1
ATOM 721 O O . PRO A 1 101 ? -0.375 7.764 8.326 1.00 94.44 101 PRO A O 1
ATOM 724 N N . TYR A 1 102 ? 0.034 5.815 9.326 1.00 95.69 102 TYR A N 1
ATOM 725 C CA . TYR A 1 102 ? -1.378 5.528 9.604 1.00 95.69 102 TYR A CA 1
ATOM 726 C C . TYR A 1 102 ? -1.972 6.474 10.650 1.00 95.69 102 TYR A C 1
ATOM 728 O O . TYR A 1 102 ? -2.973 7.139 10.386 1.00 95.69 102 TYR A O 1
ATOM 736 N N . TYR A 1 103 ? -1.369 6.552 11.836 1.00 93.12 103 TYR A N 1
ATOM 737 C CA . TYR A 1 103 ? -1.835 7.400 12.927 1.00 93.12 103 TYR A CA 1
ATOM 738 C C . TYR A 1 103 ? -1.671 8.879 12.586 1.00 93.12 103 TYR A C 1
ATOM 740 O O . TYR A 1 103 ? -2.537 9.681 12.936 1.00 93.12 103 TYR A O 1
ATOM 748 N N . LEU A 1 104 ? -0.622 9.241 11.847 1.00 91.00 104 LEU A N 1
ATOM 749 C CA . LEU A 1 104 ? -0.467 10.577 11.276 1.00 91.00 104 LEU A CA 1
ATOM 750 C C . LEU A 1 104 ? -1.609 10.933 10.310 1.00 91.00 104 LEU A C 1
ATOM 752 O O . LEU A 1 104 ? -2.183 12.023 10.410 1.00 91.00 104 LEU A O 1
ATOM 756 N N . ALA A 1 105 ? -2.020 10.008 9.437 1.00 92.38 105 ALA A N 1
ATOM 757 C CA . ALA A 1 105 ? -3.179 10.208 8.567 1.00 92.38 105 ALA A CA 1
ATOM 758 C C . ALA A 1 105 ? -4.497 10.291 9.357 1.00 92.38 105 ALA A C 1
ATOM 760 O O . ALA A 1 105 ? -5.336 11.138 9.049 1.00 92.38 105 ALA A O 1
ATOM 761 N N . VAL A 1 106 ? -4.669 9.475 10.406 1.00 91.62 106 VAL A N 1
ATOM 762 C CA . VAL A 1 106 ? -5.819 9.541 11.330 1.00 91.62 106 VAL A CA 1
ATOM 763 C C . VAL A 1 106 ? -5.892 10.911 12.006 1.00 91.62 106 VAL A C 1
ATOM 765 O O . VAL A 1 106 ? -6.945 11.545 12.003 1.00 91.62 106 VAL A O 1
ATOM 768 N N . ALA A 1 107 ? -4.782 11.397 12.560 1.00 88.19 107 ALA A N 1
ATOM 769 C CA . ALA A 1 107 ? -4.713 12.708 13.197 1.00 88.19 107 ALA A CA 1
ATOM 770 C C . ALA A 1 107 ? -5.019 13.840 12.209 1.00 88.19 107 ALA A C 1
ATOM 772 O O . ALA A 1 107 ? -5.775 14.757 12.530 1.00 88.19 107 ALA A O 1
ATOM 773 N N . THR A 1 108 ? -4.480 13.754 10.991 1.00 86.44 108 THR A N 1
ATOM 774 C CA . THR A 1 108 ? -4.743 14.731 9.925 1.00 86.44 108 THR A CA 1
ATOM 775 C C . THR A 1 108 ? -6.228 14.762 9.562 1.00 86.44 108 THR A C 1
ATOM 777 O O . THR A 1 108 ? -6.834 15.831 9.510 1.00 86.44 108 THR A O 1
ATOM 780 N N . ALA A 1 109 ? -6.838 13.590 9.372 1.00 87.06 109 ALA A N 1
ATOM 781 C CA . ALA A 1 109 ? -8.264 13.442 9.098 1.00 87.06 109 ALA A CA 1
ATOM 782 C C . ALA A 1 109 ? -9.146 14.048 10.202 1.00 87.06 109 ALA A C 1
ATOM 784 O O . ALA A 1 109 ? -10.115 14.743 9.900 1.00 87.06 109 ALA A O 1
ATOM 785 N N . LEU A 1 110 ? -8.783 13.840 11.471 1.00 83.38 110 LEU A N 1
ATOM 786 C CA . LEU A 1 110 ? -9.491 14.415 12.615 1.00 83.38 110 LEU A CA 1
ATOM 787 C C . LEU A 1 110 ? -9.458 15.946 12.616 1.00 83.38 110 LEU A C 1
ATOM 789 O O . LEU A 1 110 ? -10.502 16.574 12.780 1.00 83.38 110 LEU A O 1
ATOM 793 N N . VAL A 1 111 ? -8.283 16.548 12.404 1.00 79.44 111 VAL A N 1
ATOM 794 C CA . VAL A 1 111 ? -8.135 18.014 12.363 1.00 79.44 111 VAL A CA 1
ATOM 795 C C . VAL A 1 111 ? -8.917 18.618 11.193 1.00 79.44 111 VAL A C 1
ATOM 797 O O . VAL A 1 111 ? -9.544 19.666 11.348 1.00 79.44 111 VAL A O 1
ATOM 800 N N . LEU A 1 112 ? -8.930 17.949 10.036 1.00 79.31 112 LEU A N 1
ATOM 801 C CA . LEU A 1 112 ? -9.710 18.381 8.873 1.00 79.31 112 LEU A CA 1
ATOM 802 C C . LEU A 1 112 ? -11.221 18.337 9.131 1.00 79.31 112 LEU A C 1
ATOM 804 O O . LEU A 1 112 ? -11.926 19.276 8.767 1.00 79.31 112 LEU A O 1
ATOM 808 N N . LEU A 1 113 ? -11.720 17.271 9.764 1.00 76.19 113 LEU A N 1
ATOM 809 C CA . LEU A 1 113 ? -13.138 17.147 10.113 1.00 76.19 113 LEU A CA 1
ATOM 810 C C . LEU A 1 113 ? -13.571 18.186 11.151 1.00 76.19 113 LEU A C 1
ATOM 812 O O . LEU A 1 113 ? -14.627 18.789 10.995 1.00 76.19 113 LEU A O 1
ATOM 816 N N . ASP A 1 114 ? -12.747 18.446 12.166 1.00 71.88 114 ASP A N 1
ATOM 817 C CA . ASP A 1 114 ? -13.041 19.477 13.164 1.00 71.88 114 ASP A CA 1
ATOM 818 C C . ASP A 1 114 ? -13.110 20.883 12.546 1.00 71.88 114 ASP A C 1
ATOM 820 O O . ASP A 1 114 ? -14.051 21.641 12.795 1.00 71.88 114 ASP A O 1
ATOM 824 N N . SER A 1 115 ? -12.159 21.192 11.660 1.00 66.62 115 SER A N 1
ATOM 825 C CA . SER A 1 115 ? -12.116 22.471 10.942 1.00 66.62 115 SER A CA 1
ATOM 826 C C . SER A 1 115 ? -13.344 22.673 10.044 1.00 66.62 115 SER A C 1
ATOM 828 O O . SER A 1 115 ? -13.792 23.801 9.872 1.00 66.62 115 SER A O 1
ATOM 830 N N . ALA A 1 116 ? -13.925 21.592 9.509 1.00 61.41 116 ALA A N 1
ATOM 831 C CA . ALA A 1 116 ? -15.145 21.636 8.700 1.00 61.41 116 ALA A CA 1
ATOM 832 C C . ALA A 1 116 ? -16.418 21.921 9.514 1.00 61.41 116 ALA A C 1
ATOM 834 O O . ALA A 1 116 ? -17.406 22.412 8.973 1.00 61.41 116 ALA A O 1
ATOM 835 N N . GLU A 1 117 ? -16.410 21.578 10.801 1.00 56.12 117 GLU A N 1
ATOM 836 C CA . GLU A 1 117 ? -17.572 21.670 11.688 1.00 56.12 117 GLU A CA 1
ATOM 837 C C . GLU A 1 117 ? -17.593 22.954 12.532 1.00 56.12 117 GLU A C 1
ATOM 839 O O . GLU A 1 117 ? -18.587 23.213 13.210 1.00 56.12 117 GLU A O 1
ATOM 844 N N . THR A 1 118 ? -16.520 23.752 12.521 1.00 47.53 118 THR A N 1
ATOM 845 C CA . THR A 1 118 ? -16.441 25.011 13.278 1.00 47.53 118 THR A CA 1
ATOM 846 C C . THR A 1 118 ? -16.949 26.176 12.414 1.00 47.53 118 THR A C 1
ATOM 848 O O . THR A 1 118 ? -16.305 26.502 11.417 1.00 47.53 118 THR A O 1
ATOM 851 N N . PRO A 1 119 ? -18.078 26.837 12.745 1.00 40.00 119 PRO A N 1
ATOM 852 C CA . PRO A 1 119 ? -18.546 27.995 11.987 1.00 40.00 119 PRO A CA 1
ATOM 853 C C . PRO A 1 119 ? -17.543 29.149 12.085 1.00 40.00 119 PRO A C 1
ATOM 855 O O . PRO A 1 119 ? -16.993 29.418 13.156 1.00 40.00 119 PRO A O 1
ATOM 858 N N . CYS A 1 120 ? -17.330 29.875 10.988 1.00 38.94 120 CYS A N 1
ATOM 859 C CA . CYS A 1 120 ? -16.545 31.103 11.014 1.00 38.94 120 CYS A CA 1
ATOM 860 C C . CYS A 1 120 ? -17.272 32.179 11.826 1.00 38.94 120 CYS A C 1
ATOM 862 O O . CYS A 1 120 ? -18.135 32.885 11.313 1.00 38.94 120 CYS A O 1
ATOM 864 N N . GLY A 1 121 ? -16.902 32.293 13.101 1.00 39.38 121 GLY A N 1
ATOM 865 C CA . GLY A 1 121 ? -17.355 33.353 13.990 1.00 39.38 121 GLY A CA 1
ATOM 866 C C . GLY A 1 121 ? -17.740 32.840 15.369 1.00 39.38 121 GLY A C 1
ATOM 867 O O . GLY A 1 121 ? -18.893 32.524 15.607 1.00 39.38 121 GLY A O 1
ATOM 868 N N . GLU A 1 122 ? -16.771 32.790 16.277 1.00 32.88 122 GLU A N 1
ATOM 869 C CA . GLU A 1 122 ? -16.789 33.529 17.543 1.00 32.88 122 GLU A CA 1
ATOM 870 C C . GLU A 1 122 ? -15.420 33.352 18.215 1.00 32.88 122 GLU A C 1
ATOM 872 O O . GLU A 1 122 ? -14.759 32.320 18.104 1.00 32.88 122 GLU A O 1
ATOM 877 N N . SER A 1 123 ? -14.942 34.436 18.813 1.00 43.12 123 SER A N 1
ATOM 878 C CA . SER A 1 123 ? -13.581 34.652 19.298 1.00 43.12 123 SER A CA 1
ATOM 879 C C . SER A 1 123 ? -12.946 33.457 20.024 1.00 43.12 123 SER A C 1
ATOM 881 O O . SER A 1 123 ? -13.287 33.154 21.167 1.00 43.12 123 SER A O 1
ATOM 883 N N . SER A 1 124 ? -11.907 32.875 19.428 1.00 33.03 124 SER A N 1
ATOM 884 C CA . SER A 1 124 ? -10.825 32.241 20.180 1.00 33.03 124 SER A CA 1
ATOM 885 C C . SER A 1 124 ? -9.504 32.559 19.482 1.00 33.03 124 SER A C 1
ATOM 887 O O . SER A 1 124 ? -9.422 32.529 18.257 1.00 33.03 124 SER A O 1
ATOM 889 N N . ASN A 1 125 ? -8.478 32.919 20.253 1.00 35.69 125 ASN A N 1
ATOM 890 C CA . ASN A 1 125 ? -7.114 33.206 19.784 1.00 35.69 125 ASN A CA 1
ATOM 891 C C . ASN A 1 125 ? -6.398 31.926 19.289 1.00 35.69 125 ASN A C 1
ATOM 893 O O . ASN A 1 125 ? -5.296 31.614 19.734 1.00 35.69 125 ASN A O 1
ATOM 897 N N . SER A 1 126 ? -7.033 31.148 18.410 1.00 35.69 126 SER A N 1
ATOM 898 C CA . SER A 1 126 ? -6.455 29.951 17.806 1.00 35.69 126 SER A CA 1
ATOM 899 C C . SER A 1 126 ? -5.840 30.306 16.446 1.00 35.69 126 SER A C 1
ATOM 901 O O . SER A 1 126 ? -6.558 30.819 15.584 1.00 35.69 126 SER A O 1
ATOM 903 N N . PRO A 1 127 ? -4.549 30.014 16.204 1.00 34.34 127 PRO A N 1
ATOM 904 C CA . PRO A 1 127 ? -3.854 30.346 14.954 1.00 34.34 127 PRO A CA 1
ATOM 905 C C . PRO A 1 127 ? -4.320 29.511 13.743 1.00 34.34 127 PRO A C 1
ATOM 907 O O . PRO A 1 127 ? -3.715 29.561 12.682 1.00 34.34 127 PRO A O 1
ATOM 910 N N . VAL A 1 128 ? -5.406 28.743 13.876 1.00 40.12 128 VAL A N 1
ATOM 911 C CA . VAL A 1 128 ? -5.972 27.906 12.806 1.00 40.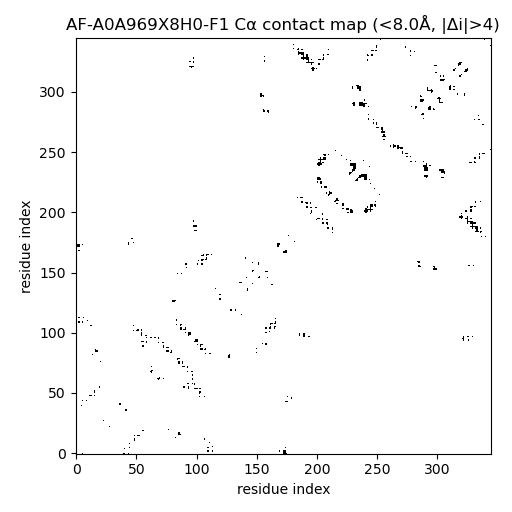12 128 VAL A CA 1
ATOM 912 C C . VAL A 1 128 ? -7.034 28.653 11.973 1.00 40.12 128 VAL A C 1
ATOM 914 O O . VAL A 1 128 ? -7.361 28.215 10.877 1.00 40.12 128 VAL A O 1
ATOM 917 N N . ASN A 1 129 ? -7.535 29.811 12.428 1.00 39.06 129 ASN A N 1
ATOM 918 C CA . ASN A 1 129 ? -8.649 30.525 11.781 1.00 39.06 129 ASN A CA 1
ATOM 919 C C . ASN A 1 129 ? -8.227 31.764 10.968 1.00 39.06 129 ASN A C 1
ATOM 921 O O . ASN A 1 129 ? -8.731 32.867 11.179 1.00 39.06 129 ASN A O 1
ATOM 925 N N . THR A 1 130 ? -7.351 31.581 9.981 1.00 32.75 130 THR A N 1
ATOM 926 C CA . THR A 1 130 ? -7.120 32.565 8.905 1.00 32.75 130 THR A CA 1
ATOM 927 C C . THR A 1 130 ? -7.434 31.968 7.533 1.00 32.75 130 THR A C 1
ATOM 929 O O . THR A 1 130 ? -6.663 32.075 6.586 1.00 32.75 130 THR A O 1
ATOM 932 N N . CYS A 1 131 ? -8.611 31.360 7.385 1.00 34.12 131 CYS A N 1
ATOM 933 C CA . CYS A 1 131 ? -9.206 31.167 6.066 1.00 34.12 131 CYS A CA 1
ATOM 934 C C . CYS A 1 131 ? -10.426 32.079 5.951 1.00 34.12 131 CYS A C 1
ATOM 936 O O . CYS A 1 131 ? -11.379 31.961 6.719 1.00 34.12 131 CYS A O 1
ATOM 938 N N . SER A 1 132 ? -10.384 33.018 5.004 1.00 32.06 132 SER A N 1
ATOM 939 C CA . SER A 1 132 ? -11.551 33.782 4.570 1.00 32.06 132 SER A CA 1
ATOM 940 C C . SER A 1 132 ? -12.574 32.802 3.999 1.00 32.06 132 SER A C 1
ATOM 942 O O . SER A 1 132 ? -12.478 32.393 2.842 1.00 32.06 132 SER A O 1
ATOM 944 N N . ALA A 1 133 ? -13.510 32.372 4.838 1.00 39.34 133 ALA A N 1
ATOM 945 C CA . ALA A 1 133 ? -14.590 31.487 4.452 1.00 39.34 133 ALA A CA 1
ATOM 946 C C . ALA A 1 133 ? -15.603 32.240 3.593 1.00 39.34 133 ALA A C 1
ATOM 948 O O . ALA A 1 133 ? -16.572 32.819 4.076 1.00 39.34 133 ALA A O 1
ATOM 949 N N . THR A 1 134 ? -15.360 32.214 2.293 1.00 30.94 134 THR A N 1
ATOM 950 C CA . THR A 1 134 ? -16.432 32.199 1.307 1.00 30.94 134 THR A CA 1
ATOM 951 C C . THR A 1 134 ? -16.362 30.833 0.633 1.00 30.94 134 THR A C 1
ATOM 953 O O . THR A 1 134 ? -15.435 30.571 -0.128 1.00 30.94 134 THR A O 1
ATOM 956 N N . ASP A 1 135 ? -17.306 29.962 0.994 1.00 31.94 135 ASP A N 1
ATOM 957 C CA . ASP A 1 135 ? -17.719 28.758 0.261 1.00 31.94 135 ASP A CA 1
ATOM 958 C C . ASP A 1 135 ? -16.673 27.655 -0.004 1.00 31.94 135 ASP A C 1
ATOM 960 O O . ASP A 1 135 ? -16.553 27.168 -1.127 1.00 31.94 135 ASP A O 1
ATOM 964 N N . ILE A 1 136 ? -15.964 27.169 1.024 1.00 41.06 136 ILE A N 1
ATOM 965 C CA . ILE A 1 136 ? -15.278 25.865 0.921 1.00 41.06 136 ILE A CA 1
ATOM 966 C C . ILE A 1 136 ? -16.255 24.768 1.356 1.00 41.06 136 ILE A C 1
ATOM 968 O O . ILE A 1 136 ? -16.395 24.463 2.541 1.00 41.06 136 ILE A O 1
ATOM 972 N N . ASP A 1 137 ? -16.942 24.170 0.385 1.00 37.19 137 ASP A N 1
ATOM 973 C CA . ASP A 1 137 ? -17.790 22.999 0.598 1.00 37.19 137 ASP A CA 1
ATOM 974 C C . ASP A 1 137 ? -16.943 21.735 0.863 1.00 37.19 137 ASP A C 1
ATOM 976 O O . ASP A 1 137 ? -16.673 20.922 -0.025 1.00 37.19 137 ASP A O 1
ATOM 980 N N . LEU A 1 138 ? -16.547 21.548 2.128 1.00 41.44 138 LEU A N 1
ATOM 981 C CA . LEU A 1 138 ? -15.859 20.352 2.642 1.00 41.44 138 LEU A CA 1
ATOM 982 C C . LEU A 1 138 ? -16.728 19.074 2.576 1.00 41.44 138 LEU A C 1
ATOM 984 O O . LEU A 1 138 ? -16.241 17.972 2.880 1.00 41.44 138 LEU A O 1
ATOM 988 N N . THR A 1 139 ? -18.006 19.189 2.182 1.00 39.38 139 THR A N 1
ATOM 989 C CA . THR A 1 139 ? -18.874 18.032 1.917 1.00 39.38 139 THR A CA 1
ATOM 990 C C . THR A 1 139 ? -18.574 17.399 0.556 1.00 39.38 139 THR A C 1
ATOM 992 O O . THR A 1 139 ? -18.634 16.171 0.449 1.00 39.38 139 THR A O 1
ATOM 995 N N . SER A 1 140 ? -18.051 18.168 -0.409 1.00 45.62 140 SER A N 1
ATOM 996 C CA . SER A 1 140 ? -17.445 17.663 -1.653 1.00 45.62 140 SER A CA 1
ATOM 997 C C . SER A 1 140 ? -15.978 17.215 -1.453 1.00 45.62 140 SER A C 1
ATOM 999 O O . SER A 1 140 ? -15.050 17.697 -2.082 1.00 45.62 140 SER A O 1
ATOM 1001 N N . ILE A 1 141 ? -15.766 16.283 -0.512 1.00 44.00 141 ILE A N 1
ATOM 1002 C CA . ILE A 1 141 ? -14.533 15.493 -0.276 1.00 44.00 141 ILE A CA 1
ATOM 1003 C C . ILE A 1 141 ? -13.218 16.285 -0.458 1.00 44.00 141 ILE A C 1
ATOM 1005 O O . ILE A 1 141 ? -12.489 16.040 -1.410 1.00 44.00 141 ILE A O 1
ATOM 1009 N N . ILE A 1 142 ? -12.865 17.154 0.500 1.00 50.91 142 ILE A N 1
ATOM 1010 C CA . ILE A 1 142 ? -11.517 17.752 0.632 1.00 50.91 142 ILE A CA 1
ATOM 1011 C C . ILE A 1 142 ? -11.013 18.341 -0.699 1.00 50.91 142 ILE A C 1
ATOM 1013 O O . ILE A 1 142 ? -10.280 17.685 -1.444 1.00 50.91 142 ILE A O 1
ATOM 1017 N N . ASP A 1 143 ? -11.422 19.576 -0.978 1.00 53.72 143 ASP A N 1
ATOM 1018 C CA . ASP A 1 143 ? -11.051 20.335 -2.171 1.00 53.72 143 ASP A CA 1
ATOM 1019 C C . ASP A 1 143 ? -9.580 20.094 -2.583 1.00 53.72 143 ASP A C 1
ATOM 1021 O O . ASP A 1 143 ? -8.655 20.176 -1.765 1.00 53.72 143 ASP A O 1
ATOM 1025 N N . GLU A 1 144 ? -9.346 19.783 -3.864 1.00 58.56 144 GLU A N 1
ATOM 1026 C CA . GLU A 1 144 ? -7.996 19.666 -4.430 1.00 58.56 144 GLU A CA 1
ATOM 1027 C C . GLU A 1 144 ? -7.178 20.949 -4.191 1.00 58.56 144 GLU A C 1
ATOM 1029 O O . GLU A 1 144 ? -5.947 20.889 -4.183 1.00 58.56 144 GLU A O 1
ATOM 1034 N N . SER A 1 145 ? -7.827 22.088 -3.917 1.00 54.66 145 SER A N 1
ATOM 1035 C CA . SER A 1 145 ? -7.185 23.327 -3.469 1.00 54.66 145 SER A CA 1
ATOM 1036 C C . SER A 1 145 ? -6.409 23.173 -2.152 1.00 54.66 145 SER A C 1
ATOM 1038 O O . SER A 1 145 ? -5.282 23.660 -2.067 1.00 54.66 145 SER A O 1
ATOM 1040 N N . LEU A 1 146 ? -6.925 22.427 -1.165 1.00 57.84 146 LEU A N 1
ATOM 1041 C CA . LEU A 1 146 ? -6.253 22.191 0.119 1.00 57.84 146 LEU A CA 1
ATOM 1042 C C . LEU A 1 146 ? -5.015 21.310 -0.077 1.00 57.84 146 LEU A C 1
ATOM 1044 O O . LEU A 1 146 ? -3.928 21.610 0.416 1.00 57.84 146 LEU A O 1
ATOM 1048 N N . PHE A 1 147 ? -5.145 20.255 -0.879 1.00 61.06 147 PHE A N 1
ATOM 1049 C CA . PHE A 1 147 ? -4.006 19.413 -1.232 1.00 61.06 147 PHE A CA 1
ATOM 1050 C C . PHE A 1 147 ? -2.980 20.140 -2.105 1.00 61.06 147 PHE A C 1
ATOM 1052 O O . PHE A 1 147 ? -1.784 19.881 -1.997 1.00 61.06 147 PHE A O 1
ATOM 1059 N N . THR A 1 148 ? -3.423 21.069 -2.948 1.00 58.22 148 THR A N 1
ATOM 1060 C CA . THR A 1 148 ? -2.533 21.924 -3.740 1.00 58.22 148 THR A CA 1
ATOM 1061 C C . THR A 1 148 ? -1.786 22.910 -2.844 1.00 58.22 148 THR A C 1
ATOM 1063 O O . THR A 1 148 ? -0.579 23.078 -3.014 1.00 58.22 148 THR A O 1
ATOM 1066 N N . HIS A 1 149 ? -2.462 23.493 -1.849 1.00 57.19 149 HIS A N 1
ATOM 1067 C CA . HIS A 1 149 ? -1.874 24.411 -0.873 1.00 57.19 149 HIS A CA 1
ATOM 1068 C C . HIS A 1 149 ? -0.748 23.752 -0.062 1.00 57.19 149 HIS A C 1
ATOM 1070 O O . HIS A 1 149 ? 0.326 24.329 0.085 1.00 57.19 149 HIS A O 1
ATOM 1076 N N . PHE A 1 150 ? -0.946 22.507 0.380 1.00 60.72 150 PHE A N 1
ATOM 1077 C CA . PHE A 1 150 ? 0.063 21.746 1.129 1.00 60.72 150 PHE A CA 1
ATOM 1078 C C . PHE A 1 150 ? 1.009 20.907 0.251 1.00 60.72 150 PHE A C 1
ATOM 1080 O O . PHE A 1 150 ? 1.685 20.015 0.756 1.00 60.72 150 PHE A O 1
ATOM 1087 N N . GLN A 1 151 ? 1.057 21.158 -1.064 1.00 62.31 151 GLN A N 1
ATOM 1088 C CA . GLN A 1 151 ? 1.902 20.432 -2.030 1.00 62.31 151 GLN A CA 1
ATOM 1089 C C . GLN A 1 151 ? 1.687 18.905 -2.076 1.00 62.31 151 GLN A C 1
ATOM 1091 O O . GLN A 1 151 ? 2.482 18.167 -2.654 1.00 62.31 151 GLN A O 1
ATOM 1096 N N . LEU A 1 152 ? 0.557 18.418 -1.566 1.00 65.06 152 LEU A N 1
ATOM 1097 C CA . LEU A 1 152 ? 0.178 17.004 -1.556 1.00 65.06 152 LEU A CA 1
ATOM 1098 C C . LEU A 1 152 ? -0.197 16.463 -2.941 1.0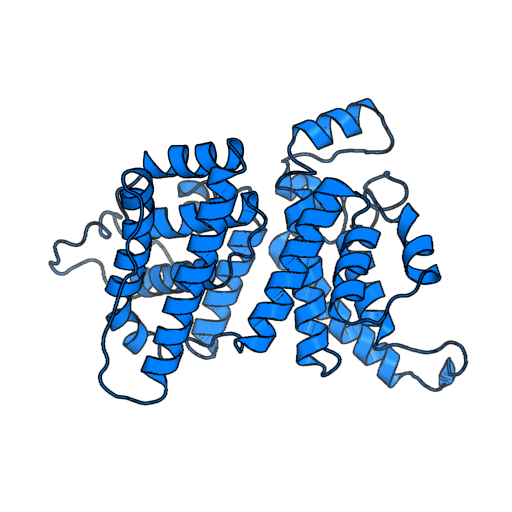0 65.06 152 LEU A C 1
ATOM 1100 O O . LEU A 1 152 ? -0.502 15.281 -3.082 1.00 65.06 152 LEU A O 1
ATOM 1104 N N . LYS A 1 153 ? -0.167 17.299 -3.986 1.00 66.75 153 LYS A N 1
ATOM 1105 C CA . LYS A 1 153 ? -0.467 16.916 -5.374 1.00 66.75 153 LYS A CA 1
ATOM 1106 C C . LYS A 1 153 ? 0.278 15.651 -5.824 1.00 66.75 153 LYS A C 1
ATOM 1108 O O . LYS A 1 153 ? -0.316 14.843 -6.527 1.00 66.75 153 LYS A O 1
ATOM 1113 N N . PHE A 1 154 ? 1.529 15.473 -5.398 1.00 71.62 154 PHE A N 1
ATOM 1114 C CA . PHE A 1 154 ? 2.378 14.330 -5.764 1.00 71.62 154 PHE A CA 1
ATOM 1115 C C . PHE A 1 154 ? 2.514 13.280 -4.649 1.00 71.62 154 PHE A C 1
ATOM 1117 O O . PHE A 1 154 ? 3.456 12.482 -4.659 1.00 71.62 154 PHE A O 1
ATOM 1124 N N . GLU A 1 155 ? 1.569 13.286 -3.705 1.00 85.50 155 GLU A N 1
ATOM 1125 C CA . GLU A 1 155 ? 1.521 12.419 -2.523 1.00 85.50 155 GLU A CA 1
ATOM 1126 C C . GLU A 1 155 ? 0.214 11.589 -2.488 1.00 85.50 155 GLU A C 1
ATOM 1128 O O . GLU A 1 155 ? -0.578 11.710 -1.545 1.00 85.50 155 GLU A O 1
ATOM 1133 N N . PRO A 1 156 ? -0.073 10.769 -3.523 1.00 90.25 156 PRO A N 1
ATOM 1134 C CA . PRO A 1 156 ? -1.350 10.063 -3.639 1.00 90.25 156 PRO A CA 1
ATOM 1135 C C . PRO A 1 156 ? -1.608 9.071 -2.503 1.00 90.25 156 PRO A C 1
ATOM 1137 O O . PRO A 1 156 ? -2.748 8.952 -2.060 1.00 90.25 156 PRO A O 1
ATOM 1140 N N . GLU A 1 157 ? -0.572 8.407 -1.980 1.00 92.94 157 GLU A N 1
ATOM 1141 C CA . GLU A 1 157 ? -0.717 7.466 -0.861 1.00 92.94 157 GLU A CA 1
ATOM 1142 C C . GLU A 1 157 ? -1.273 8.155 0.386 1.00 92.94 157 GLU A C 1
ATOM 1144 O O . GLU A 1 157 ? -2.196 7.660 1.032 1.00 92.94 157 GLU A O 1
ATOM 1149 N N . LEU A 1 158 ? -0.736 9.335 0.699 1.00 89.62 158 LEU A N 1
ATOM 1150 C CA . LEU A 1 158 ? -1.156 10.115 1.854 1.00 89.62 158 LEU A CA 1
ATOM 1151 C C . LEU A 1 158 ? -2.568 10.677 1.656 1.00 89.62 158 LEU A C 1
ATOM 1153 O O . LEU A 1 158 ? -3.392 10.598 2.569 1.00 89.62 158 LEU A O 1
ATOM 1157 N N . LYS A 1 159 ? -2.881 11.173 0.448 1.00 88.44 159 LYS A N 1
ATOM 1158 C CA . LYS A 1 159 ? -4.250 11.576 0.087 1.00 88.44 159 LYS A CA 1
ATOM 1159 C C . LYS A 1 159 ? -5.239 10.432 0.306 1.00 88.44 159 LYS A C 1
ATOM 1161 O O . LYS A 1 159 ? -6.286 10.648 0.917 1.00 88.44 159 LYS A O 1
ATOM 1166 N N . HIS A 1 160 ? -4.910 9.234 -0.175 1.00 90.69 160 HIS A N 1
ATOM 1167 C CA . HIS A 1 160 ? -5.750 8.052 -0.018 1.00 90.69 160 HIS A CA 1
ATOM 1168 C C . HIS A 1 160 ? -5.940 7.694 1.458 1.00 90.69 160 HIS A C 1
ATOM 1170 O O . HIS A 1 160 ? -7.079 7.546 1.897 1.00 90.69 160 HIS A O 1
ATOM 1176 N N . LEU A 1 161 ? -4.861 7.627 2.248 1.00 92.56 161 LEU A N 1
ATOM 1177 C CA . LEU A 1 161 ? -4.946 7.316 3.677 1.00 92.56 161 LEU A CA 1
ATOM 1178 C C . LEU A 1 161 ? -5.848 8.309 4.421 1.00 92.56 161 LEU A C 1
ATOM 1180 O O . LEU A 1 161 ? -6.761 7.884 5.127 1.00 92.56 161 LEU A O 1
ATOM 1184 N N . ILE A 1 162 ? -5.655 9.616 4.221 1.00 90.25 162 ILE A N 1
ATOM 1185 C CA . ILE A 1 162 ? -6.472 10.660 4.860 1.00 90.25 162 ILE A CA 1
ATOM 1186 C C . ILE A 1 162 ? -7.943 10.539 4.437 1.00 90.25 162 ILE A C 1
ATOM 1188 O O . ILE A 1 162 ? -8.831 10.563 5.291 1.00 90.25 162 ILE A O 1
ATOM 1192 N N . ARG A 1 163 ? -8.220 10.365 3.135 1.00 87.19 163 ARG A N 1
ATOM 1193 C CA . ARG A 1 163 ? -9.589 10.190 2.614 1.00 87.19 163 ARG A CA 1
ATOM 1194 C C . ARG A 1 163 ? -10.259 8.945 3.194 1.00 87.19 163 ARG A C 1
ATOM 1196 O O . ARG A 1 163 ? -11.404 9.036 3.634 1.00 87.19 163 ARG A O 1
ATOM 1203 N N . LYS A 1 164 ? -9.541 7.819 3.265 1.00 89.44 164 LYS A N 1
ATOM 1204 C CA . LYS A 1 164 ? -10.020 6.567 3.870 1.00 89.44 164 LYS A CA 1
ATOM 1205 C C . LYS A 1 164 ? -10.377 6.772 5.345 1.00 89.44 164 LYS A C 1
ATOM 1207 O O . LYS A 1 164 ? -11.450 6.346 5.764 1.00 89.44 164 LYS A O 1
ATOM 1212 N N . GLN A 1 165 ? -9.541 7.481 6.112 1.00 91.00 165 GLN A N 1
ATOM 1213 C CA . GLN A 1 165 ? -9.838 7.793 7.516 1.00 91.00 165 GLN A CA 1
ATOM 1214 C C . GLN A 1 165 ? -11.054 8.714 7.667 1.00 91.00 165 GLN A C 1
ATOM 1216 O O . GLN A 1 165 ? -11.912 8.453 8.504 1.00 91.00 165 GLN A O 1
ATOM 1221 N N . ILE A 1 166 ? -11.184 9.749 6.834 1.00 86.94 166 ILE A N 1
ATOM 1222 C CA . ILE A 1 166 ? -12.351 10.645 6.855 1.00 86.94 166 ILE A CA 1
ATOM 1223 C C . ILE A 1 166 ? -13.642 9.886 6.538 1.00 86.94 166 ILE A C 1
ATOM 1225 O O . ILE A 1 166 ? -14.641 10.062 7.235 1.00 86.94 166 ILE A O 1
ATOM 1229 N N . ALA A 1 167 ? -13.628 9.035 5.509 1.00 85.88 167 ALA A N 1
ATOM 1230 C CA . ALA A 1 167 ? -14.783 8.226 5.134 1.00 85.88 167 ALA A CA 1
ATOM 1231 C C . ALA A 1 167 ? -15.197 7.276 6.269 1.00 85.88 167 ALA A C 1
ATOM 1233 O O . ALA A 1 167 ? -16.369 7.254 6.645 1.00 85.88 167 ALA A O 1
ATOM 1234 N N . ALA A 1 168 ? -14.233 6.571 6.871 1.00 86.75 168 ALA A N 1
ATOM 1235 C CA . ALA A 1 168 ? -14.479 5.688 8.010 1.00 86.75 168 ALA A CA 1
ATOM 1236 C C . ALA A 1 168 ? -15.035 6.451 9.224 1.00 86.75 168 ALA A C 1
ATOM 1238 O O . ALA A 1 168 ? -16.022 6.031 9.821 1.00 86.75 168 ALA A O 1
ATOM 1239 N N . MET A 1 169 ? -14.467 7.616 9.554 1.00 87.12 169 MET A N 1
ATOM 1240 C CA . MET A 1 169 ? -14.936 8.440 10.675 1.00 87.12 169 MET A CA 1
ATOM 1241 C C . MET A 1 169 ? -16.354 8.975 10.471 1.00 87.12 169 MET A C 1
ATOM 1243 O O . MET A 1 169 ? -17.112 9.064 11.435 1.00 87.12 169 MET A O 1
ATOM 1247 N N . ARG A 1 170 ? -16.726 9.324 9.235 1.00 83.94 170 ARG A N 1
ATOM 1248 C CA . ARG A 1 170 ? -18.092 9.760 8.904 1.00 83.94 170 ARG A CA 1
ATOM 1249 C C . ARG A 1 170 ? -19.102 8.617 9.007 1.00 83.94 170 ARG A C 1
ATOM 1251 O O . ARG A 1 170 ? -20.230 8.867 9.420 1.00 83.94 170 ARG A O 1
ATOM 1258 N N . ALA A 1 171 ? -18.709 7.400 8.635 1.00 84.00 171 ALA A N 1
ATOM 1259 C CA . ALA A 1 171 ? -19.577 6.227 8.691 1.00 84.00 171 ALA A CA 1
ATOM 1260 C C . ALA A 1 171 ? -19.755 5.702 10.127 1.00 84.00 171 ALA A C 1
ATOM 1262 O O . ALA A 1 171 ? -20.883 5.554 10.593 1.00 84.00 171 ALA A O 1
ATOM 1263 N N . ASP A 1 172 ? -18.646 5.491 10.841 1.00 84.50 172 ASP A N 1
ATOM 1264 C CA . ASP A 1 172 ? -18.616 4.684 12.070 1.00 84.50 172 ASP A CA 1
ATOM 1265 C C . ASP A 1 172 ? -18.043 5.437 13.293 1.00 84.50 172 ASP A C 1
ATOM 1267 O O . ASP A 1 172 ? -17.960 4.898 14.403 1.00 84.50 172 ASP A O 1
ATOM 1271 N N . GLY A 1 173 ? -17.642 6.701 13.128 1.00 84.44 173 GLY A N 1
ATOM 1272 C CA . GLY A 1 173 ? -16.868 7.451 14.122 1.00 84.44 173 GLY A CA 1
ATOM 1273 C C . GLY A 1 173 ? -15.389 7.045 14.151 1.00 84.44 173 GLY A C 1
ATOM 1274 O O . GLY A 1 173 ? -14.921 6.250 13.340 1.00 84.44 173 GLY A O 1
ATOM 1275 N N . LEU A 1 174 ? -14.612 7.589 15.097 1.00 84.69 174 LEU A N 1
ATOM 1276 C CA . LEU A 1 174 ? -13.197 7.231 15.223 1.00 84.69 174 LEU A CA 1
ATOM 1277 C C . LEU A 1 174 ? -13.059 5.766 15.651 1.00 84.69 174 LEU A C 1
ATOM 1279 O O . LEU A 1 174 ? -13.353 5.422 16.806 1.00 84.69 174 LEU A O 1
ATOM 1283 N N . THR A 1 175 ? -12.587 4.949 14.714 1.00 85.56 175 THR A N 1
ATOM 1284 C CA . THR A 1 175 ? -12.189 3.553 14.882 1.00 85.56 175 THR A CA 1
ATOM 1285 C C . THR A 1 175 ? -10.723 3.416 14.481 1.00 85.56 175 THR A C 1
ATOM 1287 O O . THR A 1 175 ? -10.259 4.049 13.535 1.00 85.56 175 THR A O 1
ATOM 1290 N N . LEU A 1 176 ? -9.966 2.634 15.249 1.00 90.06 176 LEU A N 1
ATOM 1291 C CA . LEU A 1 176 ? -8.550 2.386 14.996 1.00 90.06 176 LEU A CA 1
ATOM 1292 C C . LEU A 1 176 ? -8.344 0.902 14.717 1.00 90.06 176 LEU A C 1
ATOM 1294 O O . LEU A 1 176 ? -9.044 0.057 15.280 1.00 90.06 176 LEU A O 1
ATOM 1298 N N . GLN A 1 177 ? -7.360 0.590 13.877 1.00 91.81 177 GLN A N 1
ATOM 1299 C CA . GLN A 1 177 ? -6.880 -0.779 13.711 1.00 91.81 177 GLN A CA 1
ATOM 1300 C C . GLN A 1 177 ? -6.492 -1.355 15.072 1.00 91.81 177 GLN A C 1
ATOM 1302 O O . GLN A 1 177 ? -5.916 -0.648 15.897 1.00 91.81 177 GLN A O 1
ATOM 1307 N N . LYS A 1 178 ? -6.762 -2.639 15.320 1.00 92.50 178 LYS A N 1
ATOM 1308 C CA . LYS A 1 178 ? -6.262 -3.281 16.545 1.00 92.50 178 LYS A CA 1
ATOM 1309 C C . LYS A 1 178 ? -4.728 -3.203 16.578 1.00 92.50 178 LYS A C 1
ATOM 1311 O O . LYS A 1 178 ? -4.126 -3.350 15.511 1.00 92.50 178 LYS A O 1
ATOM 1316 N N . PRO A 1 179 ? -4.079 -2.994 17.739 1.00 91.31 179 PRO A N 1
ATOM 1317 C CA . PRO A 1 179 ? -2.626 -2.820 17.811 1.00 91.31 179 PRO A CA 1
ATOM 1318 C C . PRO A 1 179 ? -1.825 -3.925 17.108 1.00 91.31 179 PRO A C 1
ATOM 1320 O O . PRO A 1 179 ? -0.866 -3.635 16.399 1.00 91.31 179 PRO A O 1
ATOM 1323 N N . GLU A 1 180 ? -2.251 -5.177 17.250 1.00 93.38 180 GLU A N 1
ATOM 1324 C CA . GLU A 1 180 ? -1.636 -6.345 16.621 1.00 93.38 180 GLU A CA 1
ATOM 1325 C C . GLU A 1 180 ? -1.832 -6.389 15.097 1.00 93.38 180 GLU A C 1
ATOM 1327 O O . GLU A 1 180 ? -0.924 -6.789 14.371 1.00 93.38 180 GLU A O 1
ATOM 1332 N N . HIS A 1 181 ? -2.986 -5.933 14.597 1.00 96.25 181 HIS A N 1
ATOM 1333 C CA . HIS A 1 181 ? -3.239 -5.827 13.158 1.00 96.25 181 HIS A CA 1
ATOM 1334 C C . HIS A 1 181 ? -2.424 -4.682 12.556 1.00 96.25 181 HIS A C 1
ATOM 1336 O O . HIS A 1 181 ? -1.780 -4.851 11.523 1.00 96.25 181 HIS A O 1
ATOM 1342 N N . TYR A 1 182 ? -2.427 -3.527 13.229 1.00 95.62 182 TYR A N 1
ATOM 1343 C CA . TYR A 1 182 ? -1.638 -2.364 12.844 1.00 95.62 182 TYR A CA 1
ATOM 1344 C C . TYR A 1 182 ? -0.159 -2.722 12.707 1.00 95.62 182 TYR A C 1
ATOM 1346 O O . TYR A 1 182 ? 0.441 -2.383 11.694 1.00 95.62 182 TYR A O 1
ATOM 1354 N N . GLU A 1 183 ? 0.414 -3.439 13.677 1.00 95.88 183 GLU A N 1
ATOM 1355 C CA . GLU A 1 183 ? 1.838 -3.778 13.654 1.00 95.88 183 GLU A CA 1
ATOM 1356 C C . GLU A 1 183 ? 2.197 -4.655 12.446 1.00 95.88 183 GLU A C 1
ATOM 1358 O O . GLU A 1 183 ? 3.164 -4.364 11.747 1.00 95.88 183 GLU A O 1
ATOM 1363 N N . LYS A 1 184 ? 1.380 -5.665 12.118 1.00 97.69 184 LYS A N 1
ATOM 1364 C CA . LYS A 1 184 ? 1.600 -6.496 10.921 1.00 97.69 184 LYS A CA 1
ATOM 1365 C C . LYS A 1 184 ? 1.452 -5.707 9.619 1.00 97.69 184 LYS A C 1
ATOM 1367 O O . LYS A 1 184 ? 2.245 -5.890 8.699 1.00 97.69 184 LYS A O 1
ATOM 1372 N N . ILE A 1 185 ? 0.455 -4.825 9.530 1.00 98.50 185 ILE A N 1
ATOM 1373 C CA . ILE A 1 185 ? 0.232 -3.976 8.347 1.00 98.50 185 ILE A CA 1
ATOM 1374 C C . ILE A 1 185 ? 1.389 -2.981 8.178 1.00 98.50 185 ILE A C 1
ATOM 1376 O O . ILE A 1 185 ? 1.894 -2.819 7.067 1.00 98.50 185 ILE A O 1
ATOM 1380 N N . LYS A 1 186 ? 1.844 -2.361 9.276 1.00 97.88 186 LYS A N 1
ATOM 1381 C CA . LYS A 1 186 ? 3.026 -1.492 9.311 1.00 97.88 186 LYS A CA 1
ATOM 1382 C C . LYS A 1 186 ? 4.253 -2.250 8.819 1.00 97.88 186 LYS A C 1
ATOM 1384 O O . LYS A 1 186 ? 4.890 -1.805 7.875 1.00 97.88 186 LYS A O 1
ATOM 1389 N N . GLN A 1 187 ? 4.544 -3.420 9.379 1.00 98.38 187 GLN A N 1
ATOM 1390 C CA . GLN A 1 187 ? 5.690 -4.225 8.951 1.00 98.38 187 GLN A CA 1
ATOM 1391 C C . GLN A 1 187 ? 5.610 -4.605 7.468 1.00 98.38 187 GLN A C 1
ATOM 1393 O O . GLN A 1 187 ? 6.619 -4.546 6.771 1.00 98.38 187 GLN A O 1
ATOM 1398 N N . ALA A 1 188 ? 4.419 -4.933 6.955 1.00 98.75 188 ALA A N 1
ATOM 1399 C CA . ALA A 1 188 ? 4.238 -5.227 5.535 1.00 98.75 188 ALA A CA 1
ATOM 1400 C C . ALA A 1 188 ? 4.568 -4.011 4.657 1.00 98.75 188 ALA A C 1
ATOM 1402 O O . ALA A 1 188 ? 5.263 -4.161 3.651 1.00 98.75 188 ALA A O 1
ATOM 1403 N N . TYR A 1 189 ? 4.126 -2.812 5.056 1.00 98.75 189 TYR A N 1
ATOM 1404 C CA . TYR A 1 189 ? 4.500 -1.564 4.390 1.00 98.75 189 TYR A CA 1
ATOM 1405 C C . TYR A 1 189 ? 6.017 -1.354 4.387 1.00 98.75 189 TYR A C 1
ATOM 1407 O O . TYR A 1 189 ? 6.611 -1.143 3.330 1.00 98.75 189 TYR A O 1
ATOM 1415 N N . GLU A 1 190 ? 6.642 -1.431 5.562 1.00 98.19 190 GLU A N 1
ATOM 1416 C CA . GLU A 1 190 ? 8.054 -1.090 5.761 1.00 98.19 190 GLU A CA 1
ATOM 1417 C C . GLU A 1 190 ? 8.987 -2.076 5.050 1.00 98.19 190 GLU A C 1
ATOM 1419 O O . GLU A 1 190 ? 9.942 -1.656 4.394 1.00 98.19 190 GLU A O 1
ATOM 1424 N N . LEU A 1 191 ? 8.679 -3.378 5.098 1.00 98.69 191 LEU A N 1
ATOM 1425 C CA . LEU A 1 191 ? 9.417 -4.404 4.359 1.00 98.69 191 LEU A CA 1
ATOM 1426 C C . LEU A 1 191 ? 9.252 -4.233 2.849 1.00 98.69 191 LEU A C 1
ATOM 1428 O O . LEU A 1 191 ? 10.244 -4.259 2.125 1.00 98.69 191 LEU A O 1
ATOM 1432 N N . GLY A 1 192 ? 8.028 -4.004 2.362 1.00 98.69 192 GLY A N 1
ATOM 1433 C CA . GLY A 1 192 ? 7.785 -3.769 0.938 1.00 98.69 192 GLY A CA 1
ATOM 1434 C C . GLY A 1 192 ? 8.549 -2.547 0.420 1.00 98.69 192 GLY A C 1
ATOM 1435 O O . GLY A 1 192 ? 9.226 -2.621 -0.609 1.00 98.69 192 GLY A O 1
ATOM 1436 N N . PHE A 1 193 ? 8.497 -1.443 1.168 1.00 98.44 193 PHE A N 1
ATOM 1437 C CA . PHE A 1 193 ? 9.227 -0.215 0.865 1.00 98.44 193 PHE A CA 1
ATOM 1438 C C . PHE A 1 193 ? 10.740 -0.453 0.815 1.00 98.44 193 PHE A C 1
ATOM 1440 O O . PHE A 1 193 ? 11.397 -0.103 -0.169 1.00 98.44 193 PHE A O 1
ATOM 1447 N N . LEU A 1 194 ? 11.289 -1.084 1.858 1.00 97.50 194 LEU A N 1
ATOM 1448 C CA . LEU A 1 194 ? 12.713 -1.389 1.970 1.00 97.50 194 LEU A CA 1
ATOM 1449 C C . LEU A 1 194 ? 13.183 -2.300 0.832 1.00 97.50 194 LEU A C 1
ATOM 1451 O O . LEU A 1 194 ? 14.188 -2.020 0.178 1.00 97.50 194 LEU A O 1
ATOM 1455 N N . TYR A 1 195 ? 12.458 -3.385 0.573 1.00 98.50 195 TYR A N 1
ATOM 1456 C CA . TYR A 1 195 ? 12.840 -4.370 -0.430 1.00 98.50 195 TYR A CA 1
ATOM 1457 C C . TYR A 1 195 ? 12.801 -3.811 -1.844 1.00 98.50 195 TYR A C 1
ATOM 1459 O O . TYR A 1 195 ? 13.670 -4.162 -2.638 1.00 98.50 195 TYR A O 1
ATOM 1467 N N . GLU A 1 196 ? 11.857 -2.932 -2.182 1.00 98.31 196 GLU A N 1
ATOM 1468 C CA . GLU A 1 196 ? 11.876 -2.280 -3.497 1.00 98.31 196 GLU A CA 1
ATOM 1469 C C . GLU A 1 196 ? 13.089 -1.356 -3.651 1.00 98.31 196 GLU A C 1
ATOM 1471 O O . GLU A 1 196 ? 13.701 -1.318 -4.720 1.00 98.31 196 GLU A O 1
ATOM 1476 N N . GLY A 1 197 ? 13.484 -0.661 -2.579 1.00 96.31 197 GLY A N 1
ATOM 1477 C CA . GLY A 1 197 ? 14.669 0.197 -2.585 1.00 96.31 197 GLY A CA 1
ATOM 1478 C C . GLY A 1 197 ? 15.977 -0.584 -2.738 1.00 96.31 197 GLY A C 1
ATOM 1479 O O . GLY A 1 197 ? 16.890 -0.145 -3.440 1.00 96.31 197 GLY A O 1
ATOM 1480 N N . VAL A 1 198 ? 16.062 -1.765 -2.116 1.00 95.81 198 VAL A N 1
ATOM 1481 C CA . VAL A 1 198 ? 17.284 -2.586 -2.079 1.00 95.81 198 VAL A CA 1
ATOM 1482 C C . VAL A 1 198 ? 17.345 -3.594 -3.229 1.00 95.81 198 VAL A C 1
ATOM 1484 O O . VAL A 1 198 ? 18.327 -3.637 -3.970 1.00 95.81 198 VAL A O 1
ATOM 1487 N N . TYR A 1 199 ? 16.317 -4.429 -3.370 1.00 95.25 199 TYR A N 1
ATOM 1488 C CA . TYR A 1 199 ? 16.308 -5.577 -4.281 1.00 95.25 199 TYR A CA 1
ATOM 1489 C C . TYR A 1 199 ? 15.684 -5.256 -5.633 1.00 95.25 199 TYR A C 1
ATOM 1491 O O . TYR A 1 199 ? 16.129 -5.802 -6.646 1.00 95.25 199 TYR A O 1
ATOM 1499 N N . ARG A 1 200 ? 14.723 -4.321 -5.656 1.00 94.12 200 ARG A N 1
ATOM 1500 C CA . ARG A 1 200 ? 13.888 -3.994 -6.822 1.00 94.12 200 ARG A CA 1
ATOM 1501 C C . ARG A 1 200 ? 13.040 -5.190 -7.266 1.00 94.12 200 ARG A C 1
ATOM 1503 O O . ARG A 1 200 ? 13.191 -6.316 -6.800 1.00 94.12 200 ARG A O 1
ATOM 1510 N N . GLY A 1 201 ? 12.184 -4.949 -8.253 1.00 95.31 201 GLY A N 1
ATOM 1511 C CA . GLY A 1 201 ? 11.307 -5.982 -8.790 1.00 95.31 201 GLY A CA 1
ATOM 1512 C C . GLY A 1 201 ? 10.020 -6.034 -7.984 1.00 95.31 201 GLY A C 1
ATOM 1513 O O . GLY A 1 201 ? 9.785 -6.964 -7.221 1.00 95.31 201 GLY A O 1
ATOM 1514 N N . CYS A 1 202 ? 9.160 -5.047 -8.223 1.00 97.75 202 CYS A N 1
ATOM 1515 C CA . CYS A 1 202 ? 8.019 -4.700 -7.379 1.00 97.75 202 CYS A CA 1
ATOM 1516 C C . CYS A 1 202 ? 7.175 -5.903 -6.916 1.00 97.75 202 CYS A C 1
ATOM 1518 O O . CYS A 1 202 ? 6.824 -5.994 -5.746 1.00 97.75 202 CYS A O 1
ATOM 1520 N N . ALA A 1 203 ? 6.873 -6.851 -7.813 1.00 98.38 203 ALA A N 1
ATOM 1521 C CA . ALA A 1 203 ? 6.099 -8.047 -7.466 1.00 98.38 203 ALA A CA 1
ATOM 1522 C C . ALA A 1 203 ? 6.835 -8.964 -6.478 1.00 98.38 203 ALA A C 1
ATOM 1524 O O . ALA A 1 203 ? 6.238 -9.469 -5.531 1.00 98.38 203 ALA A O 1
ATOM 1525 N N . GLN A 1 204 ? 8.137 -9.164 -6.691 1.00 98.50 204 GLN A N 1
ATOM 1526 C CA . GLN A 1 204 ? 8.987 -9.962 -5.813 1.00 98.50 204 GLN A CA 1
ATOM 1527 C C . GLN A 1 204 ? 9.142 -9.299 -4.446 1.00 98.50 204 GLN A C 1
ATOM 1529 O O . GLN A 1 204 ? 9.104 -9.998 -3.442 1.00 98.50 204 GLN A O 1
ATOM 1534 N N . CYS A 1 205 ? 9.254 -7.972 -4.388 1.00 98.69 205 CYS A N 1
ATOM 1535 C CA . CYS A 1 205 ? 9.361 -7.236 -3.129 1.00 98.69 205 CYS A CA 1
ATOM 1536 C C . CYS A 1 205 ? 8.091 -7.351 -2.276 1.00 98.69 205 CYS A C 1
ATOM 1538 O O . CYS A 1 205 ? 8.198 -7.621 -1.082 1.00 98.69 205 CYS A O 1
ATOM 1540 N N . VAL A 1 206 ? 6.899 -7.245 -2.885 1.00 98.81 206 VAL A N 1
ATOM 1541 C CA . VAL A 1 206 ? 5.636 -7.519 -2.173 1.00 98.81 206 VAL A CA 1
ATOM 1542 C C . VAL A 1 206 ? 5.606 -8.958 -1.657 1.00 98.81 206 VAL A C 1
ATOM 1544 O O . VAL A 1 206 ? 5.331 -9.191 -0.482 1.00 98.81 206 VAL A O 1
ATOM 1547 N N . LEU A 1 207 ? 5.910 -9.936 -2.517 1.00 98.75 207 LEU A N 1
ATOM 1548 C CA . LEU A 1 207 ? 5.903 -11.347 -2.126 1.00 98.75 207 LEU A CA 1
ATOM 1549 C C . LEU A 1 207 ? 6.897 -11.628 -0.999 1.00 98.75 207 LEU A C 1
ATOM 1551 O O . LEU A 1 207 ? 6.541 -12.317 -0.056 1.00 98.75 207 LEU A O 1
ATOM 1555 N N . ALA A 1 208 ? 8.107 -11.069 -1.054 1.00 98.62 208 ALA A N 1
ATOM 1556 C CA . ALA A 1 208 ? 9.106 -11.221 -0.001 1.00 98.62 208 ALA A CA 1
ATOM 1557 C C . ALA A 1 208 ? 8.599 -10.687 1.345 1.00 98.62 208 ALA A C 1
ATOM 1559 O O . ALA A 1 208 ? 8.710 -11.389 2.347 1.00 98.62 208 ALA A O 1
ATOM 1560 N N . ALA A 1 209 ? 7.986 -9.498 1.364 1.00 98.69 209 ALA A N 1
ATOM 1561 C CA . ALA A 1 209 ? 7.409 -8.930 2.582 1.00 98.69 209 ALA A CA 1
ATOM 1562 C C . ALA A 1 209 ? 6.297 -9.826 3.154 1.00 98.69 209 ALA A C 1
ATOM 1564 O O . ALA A 1 209 ? 6.282 -10.130 4.346 1.00 98.69 209 ALA A O 1
ATOM 1565 N N . LEU A 1 210 ? 5.389 -10.312 2.301 1.00 98.69 210 LEU A N 1
ATOM 1566 C CA . LEU A 1 210 ? 4.321 -11.218 2.730 1.00 98.69 210 LEU A CA 1
ATOM 1567 C C . LEU A 1 210 ? 4.866 -12.576 3.194 1.00 98.69 210 LEU A C 1
ATOM 1569 O O . LEU A 1 210 ? 4.371 -13.126 4.175 1.00 98.69 210 LEU A O 1
ATOM 1573 N N . PHE A 1 211 ? 5.886 -13.120 2.533 1.00 98.38 211 PHE A N 1
ATOM 1574 C CA . PHE A 1 211 ? 6.504 -14.397 2.897 1.00 98.38 211 PHE A CA 1
ATOM 1575 C C . PHE A 1 211 ? 7.167 -14.329 4.263 1.00 98.38 211 PHE A C 1
ATOM 1577 O O . PHE A 1 211 ? 6.987 -15.246 5.061 1.00 98.38 211 PHE A O 1
ATOM 1584 N N . GLU A 1 212 ? 7.888 -13.245 4.543 1.00 98.25 212 GLU A N 1
ATOM 1585 C CA . GLU A 1 212 ? 8.534 -13.045 5.838 1.00 98.25 212 GLU A CA 1
ATOM 1586 C C . GLU A 1 212 ? 7.505 -12.967 6.971 1.00 98.25 212 GLU A C 1
ATOM 1588 O O . GLU A 1 212 ? 7.656 -13.632 7.994 1.00 98.25 212 GLU A O 1
ATOM 1593 N N . LEU A 1 213 ? 6.410 -12.231 6.766 1.00 98.19 213 LEU A N 1
ATOM 1594 C CA . LEU A 1 213 ? 5.410 -12.001 7.813 1.00 98.19 213 LEU A CA 1
ATOM 1595 C C . LEU A 1 213 ? 4.431 -13.158 8.019 1.00 98.19 213 LEU A C 1
ATOM 1597 O O . LEU A 1 213 ? 3.868 -13.302 9.105 1.00 98.19 213 LEU A O 1
ATOM 1601 N N . THR A 1 214 ? 4.199 -13.969 6.990 1.00 97.50 214 THR A N 1
ATOM 1602 C CA . THR A 1 214 ? 3.247 -15.089 7.058 1.00 97.50 214 THR A CA 1
ATOM 1603 C C . THR A 1 214 ? 3.918 -16.450 7.204 1.00 97.50 214 THR A C 1
ATOM 1605 O O . THR A 1 214 ? 3.253 -17.427 7.542 1.00 97.50 214 THR A O 1
ATOM 1608 N N . GLY A 1 215 ? 5.218 -16.549 6.914 1.00 96.75 215 GLY A N 1
ATOM 1609 C CA . GLY A 1 215 ? 5.942 -17.818 6.838 1.00 96.75 215 GLY A CA 1
ATOM 1610 C C . GLY A 1 215 ? 5.556 -18.699 5.640 1.00 96.75 215 GLY A C 1
ATOM 1611 O O . GLY A 1 215 ? 6.077 -19.805 5.515 1.00 96.75 215 GLY A O 1
ATOM 1612 N N . ASN A 1 216 ? 4.671 -18.238 4.747 1.00 95.00 216 ASN A N 1
ATOM 1613 C CA . ASN A 1 216 ? 4.183 -19.002 3.595 1.00 95.00 216 ASN A CA 1
ATOM 1614 C C . ASN A 1 216 ? 5.004 -18.700 2.330 1.00 95.00 216 ASN A C 1
ATOM 1616 O O . ASN A 1 216 ? 4.497 -18.156 1.350 1.00 95.00 216 ASN A O 1
ATOM 1620 N N . ALA A 1 217 ? 6.303 -18.996 2.367 1.00 96.50 217 ALA A N 1
ATOM 1621 C CA . ALA A 1 217 ? 7.198 -18.725 1.248 1.00 96.50 217 ALA A CA 1
ATOM 1622 C C . ALA A 1 217 ? 7.104 -19.795 0.147 1.00 96.50 217 ALA A C 1
ATOM 1624 O O . ALA A 1 217 ? 7.194 -20.990 0.425 1.00 96.50 217 ALA A O 1
ATOM 1625 N N . SER A 1 218 ? 7.027 -19.370 -1.121 1.00 97.56 218 SER A N 1
ATOM 1626 C CA . SER A 1 218 ? 7.157 -20.262 -2.286 1.00 97.56 218 SER A CA 1
ATOM 1627 C C . SER A 1 218 ? 8.245 -19.771 -3.251 1.00 97.56 218 SER A C 1
ATOM 1629 O O . SER A 1 218 ? 8.083 -18.719 -3.882 1.00 97.56 218 SER A O 1
ATOM 1631 N N . PRO A 1 219 ? 9.344 -20.532 -3.423 1.00 97.56 219 PRO A N 1
ATOM 1632 C CA . PRO A 1 219 ? 10.388 -20.214 -4.398 1.00 97.56 219 PRO A CA 1
ATOM 1633 C C . PRO A 1 219 ? 9.878 -20.139 -5.843 1.00 97.56 219 PRO A C 1
ATOM 1635 O O . PRO A 1 219 ? 10.371 -19.333 -6.634 1.00 97.56 219 PRO A O 1
ATOM 1638 N N . GLU A 1 220 ? 8.896 -20.964 -6.207 1.00 98.00 220 GLU A N 1
ATOM 1639 C CA . GLU A 1 220 ? 8.287 -20.996 -7.538 1.00 98.00 220 GLU A CA 1
ATOM 1640 C C . GLU A 1 220 ? 7.478 -19.724 -7.803 1.00 98.00 220 GLU A C 1
ATOM 1642 O O . GLU A 1 220 ? 7.650 -19.086 -8.846 1.00 98.00 220 GLU A O 1
ATOM 1647 N N . VAL A 1 221 ? 6.646 -19.306 -6.844 1.00 97.75 221 VAL A N 1
ATOM 1648 C CA . VAL A 1 221 ? 5.882 -18.053 -6.948 1.00 97.75 221 VAL A CA 1
ATOM 1649 C C . VAL A 1 221 ? 6.834 -16.855 -7.014 1.00 97.75 221 VAL A C 1
ATOM 1651 O O . VAL A 1 221 ? 6.694 -15.999 -7.886 1.00 97.75 221 VAL A O 1
ATOM 1654 N N . PHE A 1 222 ? 7.878 -16.832 -6.180 1.00 98.19 222 PHE A N 1
ATOM 1655 C CA . PHE A 1 222 ? 8.881 -15.765 -6.210 1.00 98.19 222 PHE A CA 1
ATOM 1656 C C . PHE A 1 222 ? 9.626 -15.678 -7.551 1.00 98.19 222 PHE A C 1
ATOM 1658 O O . PHE A 1 222 ? 9.857 -14.584 -8.069 1.00 98.19 222 PHE A O 1
ATOM 1665 N N . ARG A 1 223 ? 9.998 -16.826 -8.136 1.00 98.06 223 ARG A N 1
ATOM 1666 C CA . ARG A 1 223 ? 10.709 -16.895 -9.424 1.00 98.06 223 ARG A CA 1
ATOM 1667 C C . ARG A 1 223 ? 9.822 -16.483 -10.596 1.00 98.06 223 ARG A C 1
ATOM 1669 O O . ARG A 1 223 ? 10.281 -15.804 -11.507 1.00 98.06 223 ARG A O 1
ATOM 1676 N N . THR A 1 224 ? 8.557 -16.891 -10.596 1.00 97.38 224 THR A N 1
ATOM 1677 C CA . THR A 1 224 ? 7.620 -16.535 -11.677 1.00 97.38 224 THR A CA 1
ATOM 1678 C C . THR A 1 224 ? 7.261 -15.047 -11.669 1.00 97.38 224 THR A C 1
ATOM 1680 O O . THR A 1 224 ? 6.996 -14.475 -12.726 1.00 97.38 224 THR A O 1
ATOM 1683 N N . ALA A 1 225 ? 7.346 -14.384 -10.512 1.00 97.75 225 ALA A N 1
ATOM 1684 C CA . ALA A 1 225 ? 7.112 -12.949 -10.380 1.00 97.75 225 ALA A CA 1
ATOM 1685 C C . ALA A 1 225 ? 8.234 -12.055 -10.958 1.00 97.75 225 ALA A C 1
ATOM 1687 O O . ALA A 1 225 ? 8.010 -10.857 -11.143 1.00 97.75 225 ALA A O 1
ATOM 1688 N N . SER A 1 226 ? 9.421 -12.589 -11.285 1.00 95.62 226 SER A N 1
ATOM 1689 C CA . SER A 1 226 ? 10.591 -11.779 -11.681 1.00 95.62 226 SER A CA 1
ATOM 1690 C C . SER A 1 226 ? 10.358 -10.881 -12.900 1.00 95.62 226 SER A C 1
ATOM 1692 O O . SER A 1 226 ? 10.885 -9.773 -12.972 1.00 95.62 226 SER A O 1
ATOM 1694 N N . SER A 1 227 ? 9.549 -11.324 -13.865 1.00 95.00 227 SER A N 1
ATOM 1695 C CA . SER A 1 227 ? 9.283 -10.560 -15.092 1.00 95.00 227 SER A CA 1
ATOM 1696 C C . SER A 1 227 ? 8.110 -9.582 -14.980 1.00 95.00 227 SER A C 1
ATOM 1698 O O . SER A 1 227 ? 7.792 -8.918 -15.964 1.00 95.00 227 SER A O 1
ATOM 1700 N N . MET A 1 228 ? 7.480 -9.461 -13.807 1.00 95.62 228 MET A N 1
ATOM 1701 C CA . MET A 1 228 ? 6.331 -8.569 -13.588 1.00 95.62 228 MET A CA 1
ATOM 1702 C C . MET A 1 228 ? 6.738 -7.112 -13.315 1.00 95.62 228 MET A C 1
ATOM 1704 O O . MET A 1 228 ? 5.893 -6.217 -13.330 1.00 95.62 228 MET A O 1
ATOM 1708 N N . GLY A 1 229 ? 8.026 -6.850 -13.068 1.00 92.75 229 GLY A N 1
ATOM 1709 C CA . GLY A 1 229 ? 8.552 -5.503 -12.845 1.00 92.75 229 GLY A CA 1
ATOM 1710 C C . GLY A 1 229 ? 8.345 -4.568 -14.043 1.00 92.75 229 GLY A C 1
ATOM 1711 O O . GLY A 1 229 ? 8.382 -4.993 -15.200 1.00 92.75 229 GLY A O 1
ATOM 1712 N N . GLY A 1 230 ? 8.119 -3.281 -13.754 1.00 95.00 230 GLY A N 1
ATOM 1713 C CA . GLY A 1 230 ? 7.953 -2.239 -14.770 1.00 95.00 230 GLY A CA 1
ATOM 1714 C C . GLY A 1 230 ? 6.785 -2.489 -15.724 1.00 95.00 230 GLY A C 1
ATOM 1715 O O . GLY A 1 230 ? 6.962 -2.347 -16.929 1.00 95.00 230 GLY A O 1
ATOM 1716 N N . GLY A 1 231 ? 5.624 -2.905 -15.207 1.00 95.62 231 GLY A N 1
ATOM 1717 C CA . GLY A 1 231 ? 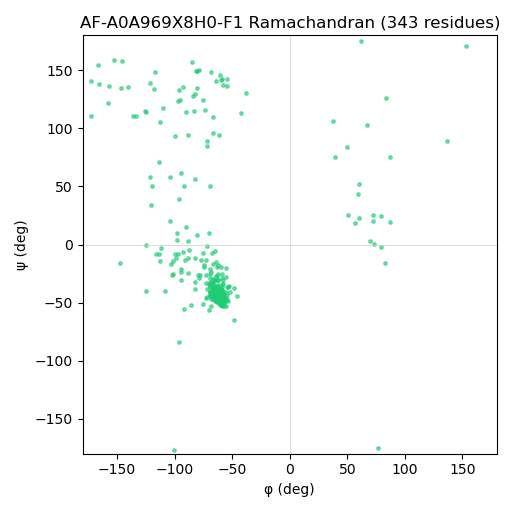4.429 -3.175 -16.014 1.00 95.62 231 GLY A CA 1
ATOM 1718 C C . GLY A 1 231 ? 4.523 -4.442 -16.862 1.00 95.62 231 GLY A C 1
ATOM 1719 O O . GLY A 1 231 ? 3.888 -4.512 -17.905 1.00 95.62 231 GLY A O 1
ATOM 1720 N N . GLY A 1 232 ? 5.344 -5.411 -16.453 1.00 96.19 232 GLY A N 1
ATOM 1721 C CA . GLY A 1 232 ? 5.663 -6.586 -17.257 1.00 96.19 232 GLY A CA 1
ATOM 1722 C C . GLY A 1 232 ? 6.782 -6.311 -18.263 1.00 96.19 232 GLY A C 1
ATOM 1723 O O . GLY A 1 232 ? 6.724 -5.373 -19.058 1.00 96.19 232 GLY A O 1
ATOM 1724 N N . ALA A 1 233 ? 7.830 -7.137 -18.217 1.00 96.31 233 ALA A N 1
ATOM 1725 C CA . ALA A 1 233 ? 8.992 -7.064 -19.108 1.00 96.31 233 ALA A CA 1
ATOM 1726 C C . ALA A 1 233 ? 9.635 -5.661 -19.222 1.00 96.31 233 ALA A C 1
ATOM 1728 O O . ALA A 1 233 ? 10.288 -5.356 -20.224 1.00 96.31 233 ALA A O 1
ATOM 1729 N N . SER A 1 234 ? 9.472 -4.806 -18.202 1.00 96.31 234 SER A N 1
ATOM 1730 C CA . SER A 1 234 ? 9.944 -3.416 -18.198 1.00 96.31 234 SER A CA 1
ATOM 1731 C C . SER A 1 234 ? 9.357 -2.529 -19.317 1.00 96.31 234 SER A C 1
ATOM 1733 O O . SER A 1 234 ? 9.959 -1.515 -19.683 1.00 96.31 234 SER A O 1
ATOM 1735 N N . CYS A 1 235 ? 8.198 -2.890 -19.878 1.00 95.69 235 CYS A N 1
ATOM 1736 C CA . CYS A 1 235 ? 7.537 -2.163 -20.971 1.00 95.69 235 CYS A CA 1
ATOM 1737 C C . CYS A 1 235 ? 6.591 -1.046 -20.486 1.00 95.69 235 CYS A C 1
ATOM 1739 O O . CYS A 1 235 ? 6.378 -0.050 -21.185 1.00 95.69 235 CYS A O 1
ATOM 1741 N N . GLY A 1 236 ? 6.088 -1.167 -19.258 1.00 94.25 236 GLY A N 1
ATOM 1742 C CA . GLY A 1 236 ? 5.259 -0.182 -18.563 1.00 94.25 236 GLY A CA 1
ATOM 1743 C C . GLY A 1 236 ? 3.772 -0.234 -18.912 1.00 94.25 236 GLY A C 1
ATOM 1744 O O . GLY A 1 236 ? 2.970 0.329 -18.177 1.00 94.25 236 GLY A O 1
ATOM 1745 N N . ASP A 1 237 ? 3.385 -0.895 -19.998 1.00 95.31 237 ASP A N 1
ATOM 1746 C CA . ASP A 1 237 ? 2.017 -0.945 -20.528 1.00 95.31 237 ASP A CA 1
ATOM 1747 C C . ASP A 1 237 ? 1.134 -2.055 -19.930 1.00 95.31 237 ASP A C 1
ATOM 1749 O O . ASP A 1 237 ? -0.063 -2.091 -20.205 1.00 95.31 237 ASP A O 1
ATOM 1753 N N . GLY A 1 238 ? 1.680 -2.919 -19.072 1.00 97.38 238 GLY A N 1
ATOM 1754 C CA . GLY A 1 238 ? 0.914 -3.876 -18.273 1.00 97.38 238 GLY A CA 1
ATOM 1755 C C . GLY A 1 238 ? 0.685 -3.447 -16.819 1.00 97.38 238 GLY A C 1
ATOM 1756 O O . GLY A 1 238 ? 1.076 -2.361 -16.369 1.00 97.38 238 GLY A O 1
ATOM 1757 N N . SER A 1 239 ? 0.043 -4.339 -16.061 1.00 98.00 239 SER A N 1
ATOM 1758 C CA . SER A 1 239 ? -0.264 -4.138 -14.643 1.00 98.00 239 SER A CA 1
ATOM 1759 C C . SER A 1 239 ? 0.995 -3.927 -13.806 1.00 98.00 239 SER A C 1
ATOM 1761 O O . SER A 1 239 ? 2.024 -4.574 -14.018 1.00 98.00 239 SER A O 1
ATOM 1763 N N . CYS A 1 240 ? 0.906 -3.032 -12.826 1.00 98.62 240 CYS A N 1
ATOM 1764 C CA . CYS A 1 240 ? 1.972 -2.765 -11.876 1.00 98.62 240 CYS A CA 1
ATOM 1765 C C . CYS A 1 240 ? 2.420 -4.053 -11.176 1.00 98.62 240 CYS A C 1
ATOM 1767 O O . CYS A 1 240 ? 1.599 -4.856 -10.729 1.00 98.62 240 CYS A O 1
ATOM 1769 N N . GLY A 1 241 ? 3.736 -4.230 -11.041 1.00 98.56 241 GLY A N 1
ATOM 1770 C CA . GLY A 1 241 ? 4.293 -5.404 -10.377 1.00 98.56 241 GLY A CA 1
ATOM 1771 C C . GLY A 1 241 ? 3.820 -5.520 -8.926 1.00 98.56 241 GLY A C 1
ATOM 1772 O O . GLY A 1 241 ? 3.496 -6.618 -8.496 1.00 98.56 241 GLY A O 1
ATOM 1773 N N . ALA A 1 242 ? 3.696 -4.401 -8.204 1.00 98.69 242 ALA A N 1
ATOM 1774 C CA . ALA A 1 242 ? 3.186 -4.395 -6.833 1.00 98.69 242 ALA A CA 1
ATOM 1775 C C . ALA A 1 242 ? 1.744 -4.934 -6.757 1.00 98.69 242 ALA A C 1
ATOM 1777 O O . ALA A 1 242 ? 1.451 -5.794 -5.936 1.00 98.69 242 ALA A O 1
ATOM 1778 N N . TYR A 1 243 ? 0.872 -4.507 -7.679 1.00 98.81 243 TYR A N 1
ATOM 1779 C CA . TYR A 1 243 ? -0.507 -4.997 -7.778 1.00 98.81 243 TYR A CA 1
ATOM 1780 C C . TYR A 1 243 ? -0.559 -6.508 -8.048 1.00 98.81 243 TYR A C 1
ATOM 1782 O O . TYR A 1 243 ? -1.227 -7.249 -7.326 1.00 98.81 243 TYR A O 1
ATOM 1790 N N . ASN A 1 244 ? 0.206 -6.982 -9.038 1.00 98.44 244 ASN A N 1
ATOM 1791 C CA . ASN A 1 244 ? 0.285 -8.410 -9.354 1.00 98.44 244 ASN A CA 1
ATOM 1792 C C . ASN A 1 244 ? 0.843 -9.223 -8.175 1.00 98.44 244 ASN A C 1
ATOM 1794 O O . ASN A 1 244 ? 0.281 -10.258 -7.831 1.00 98.44 244 ASN A O 1
ATOM 1798 N N . GLY A 1 245 ? 1.917 -8.747 -7.537 1.00 98.56 245 GLY A N 1
ATOM 1799 C CA . GLY A 1 245 ? 2.540 -9.398 -6.384 1.00 98.56 245 GLY A CA 1
ATOM 1800 C C . GLY A 1 245 ? 1.586 -9.526 -5.199 1.00 98.56 245 GLY A C 1
ATOM 1801 O O . GLY A 1 245 ? 1.513 -10.593 -4.596 1.00 98.56 245 GLY A O 1
ATOM 1802 N N . SER A 1 246 ? 0.792 -8.492 -4.918 1.00 98.75 246 SER A N 1
ATOM 1803 C CA . SER A 1 246 ? -0.234 -8.522 -3.871 1.00 98.75 246 SER A CA 1
ATOM 1804 C C . SER A 1 246 ? -1.347 -9.528 -4.174 1.00 98.75 246 SER A C 1
ATOM 1806 O O . SER A 1 246 ? -1.710 -10.308 -3.295 1.00 98.75 246 SER A O 1
ATOM 1808 N N . ILE A 1 247 ? -1.864 -9.567 -5.411 1.00 98.62 247 ILE A N 1
ATOM 1809 C CA . ILE A 1 247 ? -2.874 -10.564 -5.820 1.00 98.62 247 ILE A CA 1
ATOM 1810 C C . ILE A 1 247 ? -2.311 -11.979 -5.717 1.00 98.62 247 ILE A C 1
ATOM 1812 O O . ILE A 1 247 ? -2.970 -12.864 -5.176 1.00 98.62 247 ILE A O 1
ATOM 1816 N N . MET A 1 248 ? -1.088 -12.194 -6.206 1.00 98.19 248 MET A N 1
ATOM 1817 C CA . MET A 1 248 ? -0.413 -13.488 -6.122 1.00 98.19 248 MET A CA 1
ATOM 1818 C C . MET A 1 248 ? -0.210 -13.907 -4.663 1.00 98.19 248 MET A C 1
ATOM 1820 O O . MET A 1 248 ? -0.526 -15.040 -4.315 1.00 98.19 248 MET A O 1
ATOM 1824 N N . GLY A 1 249 ? 0.254 -12.993 -3.807 1.00 98.12 249 GLY A N 1
ATOM 1825 C CA . GLY A 1 249 ? 0.484 -13.246 -2.386 1.00 98.12 249 GLY A CA 1
ATOM 1826 C C . GLY A 1 249 ? -0.795 -13.590 -1.626 1.00 98.12 249 GLY A C 1
ATOM 1827 O O . GLY A 1 249 ? -0.810 -14.563 -0.879 1.00 98.12 249 GLY A O 1
ATOM 1828 N N . MET A 1 250 ? -1.897 -12.870 -1.866 1.00 98.50 250 MET A N 1
ATOM 1829 C CA . MET A 1 250 ? -3.209 -13.246 -1.319 1.00 98.50 250 MET A CA 1
ATOM 1830 C C . MET A 1 250 ? -3.682 -14.598 -1.870 1.00 98.50 250 MET A C 1
ATOM 1832 O O . MET A 1 250 ? -4.167 -15.445 -1.119 1.00 98.50 250 MET A O 1
ATOM 1836 N N . GLY A 1 251 ? -3.471 -14.828 -3.169 1.00 97.69 251 GLY A N 1
ATOM 1837 C CA . GLY A 1 251 ? -3.822 -16.058 -3.877 1.00 97.69 251 GLY A CA 1
ATOM 1838 C C . GLY A 1 251 ? -3.147 -17.325 -3.340 1.00 97.69 251 GLY A C 1
ATOM 1839 O O . GLY A 1 251 ? -3.626 -18.430 -3.584 1.00 97.69 251 GLY A O 1
ATOM 1840 N N . MET A 1 252 ? -2.055 -17.186 -2.583 1.00 96.81 252 MET A N 1
ATOM 1841 C CA . MET A 1 252 ? -1.384 -18.313 -1.925 1.00 96.81 252 MET A CA 1
ATOM 1842 C C . MET A 1 252 ? -2.139 -18.852 -0.705 1.00 96.81 252 MET A C 1
ATOM 1844 O O . MET A 1 252 ? -1.865 -19.971 -0.278 1.00 96.81 252 MET A O 1
ATOM 1848 N N . PHE A 1 253 ? -3.076 -18.082 -0.150 1.00 97.44 253 PHE A N 1
ATOM 1849 C CA . PHE A 1 253 ? -3.922 -18.495 0.977 1.00 97.44 253 PHE A CA 1
ATOM 1850 C C . PHE A 1 253 ? -5.326 -18.889 0.537 1.00 97.44 253 PHE A C 1
ATOM 1852 O O . PHE A 1 253 ? -5.997 -19.663 1.215 1.00 97.44 253 PHE A O 1
ATOM 1859 N N . VAL A 1 254 ? -5.783 -18.336 -0.587 1.00 96.31 254 VAL A N 1
ATOM 1860 C CA . VAL A 1 254 ? -7.147 -18.504 -1.074 1.00 96.31 254 VAL A CA 1
ATOM 1861 C C . VAL A 1 254 ? -7.175 -18.510 -2.589 1.00 96.31 254 VAL A C 1
ATOM 1863 O O . VAL A 1 254 ? -6.582 -17.663 -3.249 1.00 96.31 254 VAL A O 1
ATOM 1866 N N . GLY A 1 255 ? -7.907 -19.455 -3.158 1.00 95.75 255 GLY A N 1
ATOM 1867 C CA . GLY A 1 255 ? -8.033 -19.567 -4.597 1.00 95.75 255 GLY A CA 1
ATOM 1868 C C . GLY A 1 255 ? -8.318 -20.990 -5.024 1.00 95.75 255 GLY A C 1
ATOM 1869 O O . GLY A 1 255 ? -8.270 -21.940 -4.246 1.00 95.75 255 GLY A O 1
ATOM 1870 N N . ARG A 1 256 ? -8.628 -21.134 -6.305 1.00 97.06 256 ARG A N 1
ATOM 1871 C CA . ARG A 1 256 ? -8.911 -22.439 -6.889 1.00 97.06 256 ARG A CA 1
ATOM 1872 C C . ARG A 1 256 ? -7.632 -23.229 -7.102 1.00 97.06 256 ARG A C 1
ATOM 1874 O O . ARG A 1 256 ? -6.747 -22.782 -7.832 1.00 97.06 256 ARG A O 1
ATOM 1881 N N . ARG A 1 257 ? -7.590 -24.432 -6.535 1.00 96.12 257 ARG A N 1
ATOM 1882 C CA . ARG A 1 257 ? -6.479 -25.370 -6.702 1.00 96.12 257 ARG A CA 1
ATOM 1883 C C . ARG A 1 257 ? -6.600 -26.111 -8.027 1.00 96.12 257 ARG A C 1
ATOM 1885 O O . ARG A 1 257 ? -7.702 -26.350 -8.528 1.00 96.12 257 ARG A O 1
ATOM 1892 N N . PHE A 1 258 ? -5.462 -26.482 -8.602 1.00 95.81 258 PHE A N 1
ATOM 1893 C CA . PHE A 1 258 ? -5.423 -27.141 -9.907 1.00 95.81 258 PHE A CA 1
ATOM 1894 C C . PHE A 1 258 ? -6.062 -28.536 -9.852 1.00 95.81 258 PHE A C 1
ATOM 1896 O O . PHE A 1 258 ? -6.872 -28.892 -10.704 1.00 95.81 258 PHE A O 1
ATOM 1903 N N . GLU A 1 259 ? -5.773 -29.295 -8.800 1.00 96.94 259 GLU A N 1
ATOM 1904 C CA . GLU A 1 259 ? -6.334 -30.618 -8.529 1.00 96.94 259 GLU A CA 1
ATOM 1905 C C . GLU A 1 259 ? -7.850 -30.594 -8.225 1.00 96.94 259 GLU A C 1
ATOM 1907 O O . GLU A 1 259 ? -8.519 -31.618 -8.348 1.00 96.94 259 GLU A O 1
ATOM 1912 N N . HIS A 1 260 ? -8.411 -29.421 -7.903 1.00 95.50 260 HIS A N 1
ATOM 1913 C CA . HIS A 1 260 ? -9.835 -29.193 -7.619 1.00 95.50 260 HIS A CA 1
ATOM 1914 C C . HIS A 1 260 ? -10.468 -28.171 -8.587 1.00 95.50 260 HIS A C 1
ATOM 1916 O O . HIS A 1 260 ? -11.376 -27.420 -8.221 1.00 95.50 260 HIS A O 1
ATOM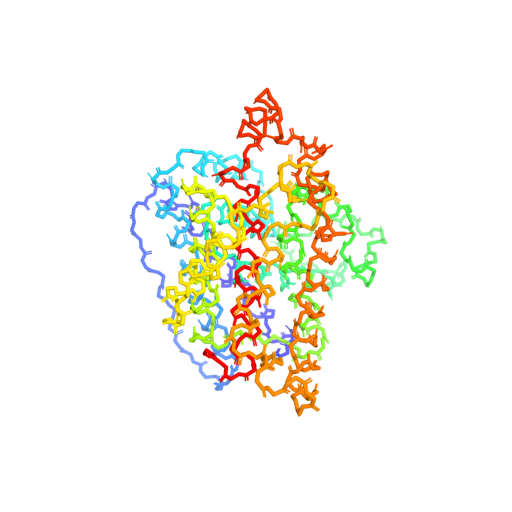 1922 N N . ILE A 1 261 ? -10.026 -28.145 -9.850 1.00 93.75 261 ILE A N 1
ATOM 1923 C CA . ILE A 1 261 ? -10.368 -27.091 -10.826 1.00 93.75 261 ILE A CA 1
ATOM 1924 C C . ILE A 1 261 ? -11.877 -26.864 -11.053 1.00 93.75 261 ILE A C 1
ATOM 1926 O O . ILE A 1 261 ? -12.286 -25.746 -11.378 1.00 93.75 261 ILE A O 1
ATOM 1930 N N . THR A 1 262 ? -12.708 -27.895 -10.868 1.00 94.94 262 THR A N 1
ATOM 1931 C CA . THR A 1 262 ? -14.177 -27.815 -10.967 1.00 94.94 262 THR A CA 1
ATOM 1932 C C . THR A 1 262 ? -14.885 -27.685 -9.614 1.00 94.94 262 THR A C 1
ATOM 1934 O O . THR A 1 262 ? -16.086 -27.435 -9.597 1.00 94.94 262 THR A O 1
ATOM 1937 N N . GLY A 1 263 ? -14.182 -27.889 -8.495 1.00 95.12 263 GLY A N 1
ATOM 1938 C CA . GLY A 1 263 ? -14.754 -27.935 -7.142 1.00 95.12 263 GLY A CA 1
ATOM 1939 C C . GLY A 1 263 ? -14.555 -26.661 -6.317 1.00 95.12 263 GLY A C 1
ATOM 1940 O O . GLY A 1 263 ? -15.374 -26.365 -5.454 1.00 95.12 263 GLY A O 1
ATOM 1941 N N . ASP A 1 264 ? -13.525 -25.868 -6.614 1.00 97.00 264 ASP A N 1
ATOM 1942 C CA . ASP A 1 264 ? -13.137 -24.700 -5.806 1.00 97.00 264 ASP A CA 1
ATOM 1943 C C . ASP A 1 264 ? -13.715 -23.370 -6.327 1.00 97.00 264 ASP A C 1
ATOM 1945 O O . ASP A 1 264 ? -13.044 -22.334 -6.344 1.00 97.00 264 ASP A O 1
ATOM 1949 N N . GLN A 1 265 ? -14.964 -23.369 -6.799 1.00 97.50 265 GLN A N 1
ATOM 1950 C CA . GLN A 1 265 ? -15.581 -22.139 -7.307 1.00 97.50 265 GLN A CA 1
ATOM 1951 C C . GLN A 1 265 ? -15.714 -21.074 -6.200 1.00 97.50 265 GLN A C 1
ATOM 1953 O O . GLN A 1 265 ? -15.391 -19.915 -6.440 1.00 97.50 265 GLN A O 1
ATOM 1958 N N . ALA A 1 266 ? -16.072 -21.473 -4.975 1.00 97.50 266 ALA A N 1
ATOM 1959 C CA . ALA A 1 266 ? -16.159 -20.559 -3.832 1.00 97.50 266 ALA A CA 1
ATOM 1960 C C . ALA A 1 266 ? -14.798 -19.939 -3.453 1.00 97.50 266 ALA A C 1
ATOM 1962 O O . ALA A 1 266 ? -14.718 -18.734 -3.223 1.00 97.50 266 ALA A O 1
ATOM 1963 N N . GLU A 1 267 ? -13.715 -20.724 -3.457 1.00 97.62 267 GLU A N 1
ATOM 1964 C CA . GLU A 1 267 ? -12.363 -20.221 -3.161 1.00 97.62 267 GLU A CA 1
ATOM 1965 C C . GLU A 1 267 ? -11.867 -19.257 -4.243 1.00 97.62 267 GLU A C 1
ATOM 1967 O O . GLU A 1 267 ? -11.262 -18.227 -3.946 1.00 97.62 267 GLU A O 1
ATOM 1972 N N . LYS A 1 268 ? -12.169 -19.551 -5.516 1.00 97.56 268 LYS A N 1
ATOM 1973 C CA . LYS A 1 268 ? -11.916 -18.624 -6.625 1.00 97.56 268 LYS A CA 1
ATOM 1974 C C . LYS A 1 268 ? -12.644 -17.298 -6.403 1.00 97.56 268 LYS A C 1
ATOM 1976 O O . LYS A 1 268 ? -12.029 -16.247 -6.557 1.00 97.56 268 LYS A O 1
ATOM 1981 N N . ASP A 1 269 ? -13.929 -17.343 -6.063 1.00 98.00 269 ASP A N 1
ATOM 1982 C CA . ASP A 1 269 ? -14.742 -16.138 -5.890 1.00 98.00 269 ASP A CA 1
ATOM 1983 C C . ASP A 1 269 ? -14.278 -15.319 -4.677 1.00 98.00 269 ASP A C 1
ATOM 1985 O O . ASP A 1 269 ? -14.191 -14.095 -4.768 1.00 98.00 269 ASP A O 1
ATOM 1989 N N . LYS A 1 270 ? -13.857 -15.977 -3.587 1.00 97.88 270 LYS A N 1
ATOM 1990 C CA . LYS A 1 270 ? -13.241 -15.310 -2.429 1.00 97.88 270 LYS A CA 1
ATOM 1991 C C . LYS A 1 270 ? -11.920 -14.621 -2.795 1.00 97.88 270 LYS A C 1
ATOM 1993 O O . LYS A 1 270 ? -11.720 -13.463 -2.435 1.00 97.88 270 LYS A O 1
ATOM 1998 N N . ALA A 1 271 ? -11.048 -15.285 -3.558 1.00 97.94 271 ALA A N 1
ATOM 1999 C CA . ALA A 1 271 ? -9.797 -14.689 -4.034 1.00 97.94 271 ALA A CA 1
ATOM 2000 C C . ALA A 1 271 ? -10.038 -13.474 -4.951 1.00 97.94 271 ALA A C 1
ATOM 2002 O O . ALA A 1 271 ? -9.342 -12.459 -4.848 1.00 97.94 271 ALA A O 1
ATOM 2003 N N . VAL A 1 272 ? -11.051 -13.551 -5.823 1.00 98.19 272 VAL A N 1
ATOM 2004 C CA . VAL A 1 272 ? -11.466 -12.431 -6.681 1.00 98.19 272 VAL A CA 1
ATOM 2005 C C . VAL A 1 272 ? -11.997 -11.270 -5.842 1.00 98.19 272 VAL A C 1
ATOM 2007 O O . VAL A 1 272 ? -11.569 -10.143 -6.069 1.00 98.19 272 VAL A O 1
ATOM 2010 N N . ALA A 1 273 ? -12.854 -11.524 -4.850 1.00 98.44 273 ALA A N 1
ATOM 2011 C CA . ALA A 1 273 ? -13.400 -10.481 -3.981 1.00 98.44 273 ALA A CA 1
ATOM 2012 C C . ALA A 1 273 ? -12.301 -9.729 -3.207 1.00 98.44 273 ALA A C 1
ATOM 2014 O O . ALA A 1 273 ? -12.284 -8.500 -3.187 1.00 98.44 273 ALA A O 1
ATOM 2015 N N . MET A 1 274 ? -11.321 -10.446 -2.644 1.00 98.25 274 MET A N 1
ATOM 2016 C CA . MET A 1 274 ? -10.157 -9.816 -1.999 1.00 98.25 274 MET A CA 1
ATOM 2017 C C . MET A 1 274 ? -9.330 -8.983 -2.993 1.00 98.25 274 MET A C 1
ATOM 2019 O O . MET A 1 274 ? -8.875 -7.884 -2.675 1.00 98.25 274 MET A O 1
ATOM 2023 N N . SER A 1 275 ? -9.173 -9.476 -4.224 1.00 98.44 275 SER A N 1
ATOM 2024 C CA . SER A 1 275 ? -8.456 -8.762 -5.288 1.00 98.44 275 SER A CA 1
ATOM 2025 C C . SER A 1 275 ? -9.202 -7.517 -5.782 1.00 98.44 275 SER A C 1
ATOM 2027 O O . SER A 1 275 ? -8.551 -6.563 -6.205 1.00 98.44 275 SER A O 1
ATOM 2029 N N . GLN A 1 276 ? -10.538 -7.495 -5.716 1.00 98.69 276 GLN A N 1
ATOM 2030 C CA . GLN A 1 276 ? -11.356 -6.317 -6.032 1.00 98.69 276 GLN A CA 1
ATOM 2031 C C . GLN A 1 276 ? -11.146 -5.203 -5.006 1.00 98.69 276 GLN A C 1
ATOM 2033 O O . GLN A 1 276 ? -10.911 -4.068 -5.396 1.00 98.69 276 GLN A O 1
ATOM 2038 N N . ILE A 1 277 ? -11.098 -5.528 -3.711 1.00 98.19 277 ILE A N 1
ATOM 2039 C CA . ILE A 1 277 ? -10.813 -4.525 -2.670 1.00 98.19 277 ILE A CA 1
ATOM 2040 C C . ILE A 1 277 ? -9.415 -3.920 -2.868 1.00 98.19 277 ILE A C 1
ATOM 2042 O O . ILE A 1 277 ? -9.225 -2.709 -2.767 1.00 98.19 277 ILE A O 1
ATOM 2046 N N . LEU A 1 278 ? -8.420 -4.752 -3.195 1.00 98.38 278 LEU A N 1
ATOM 2047 C CA . LEU A 1 278 ? -7.085 -4.263 -3.537 1.00 98.38 278 LEU A CA 1
ATOM 2048 C C . LEU A 1 278 ? -7.102 -3.394 -4.805 1.00 98.38 278 LEU A C 1
ATOM 2050 O O . LEU A 1 278 ? -6.441 -2.360 -4.840 1.00 98.38 278 LEU A O 1
ATOM 2054 N N . HIS A 1 279 ? -7.829 -3.812 -5.842 1.00 98.75 279 HIS A N 1
ATOM 2055 C CA . HIS A 1 279 ? -7.988 -3.042 -7.073 1.00 98.75 279 HIS A CA 1
ATOM 2056 C C . HIS A 1 279 ? -8.544 -1.647 -6.779 1.00 98.75 279 HIS A C 1
ATOM 2058 O O . HIS A 1 279 ? -7.963 -0.665 -7.232 1.00 98.75 279 HIS A O 1
ATOM 2064 N N . ASP A 1 280 ? -9.595 -1.555 -5.970 1.00 98.19 280 ASP A N 1
ATOM 2065 C CA . ASP A 1 280 ? -10.225 -0.282 -5.624 1.00 98.19 280 ASP A CA 1
ATOM 2066 C C . ASP A 1 280 ? -9.255 0.629 -4.863 1.00 98.19 280 ASP A C 1
ATOM 2068 O O . ASP A 1 280 ? -9.128 1.798 -5.214 1.00 98.19 280 ASP A O 1
ATOM 2072 N N . ASN A 1 281 ? -8.433 0.090 -3.952 1.00 97.62 281 ASN A N 1
ATOM 2073 C CA . ASN A 1 281 ? -7.358 0.869 -3.322 1.00 97.62 281 ASN A CA 1
ATOM 2074 C C . ASN A 1 281 ? -6.362 1.445 -4.351 1.00 97.62 281 ASN A C 1
ATOM 2076 O O . ASN A 1 281 ? -5.944 2.598 -4.226 1.00 97.62 281 ASN A O 1
ATOM 2080 N N . PHE A 1 282 ? -5.983 0.678 -5.381 1.00 98.50 282 PHE A N 1
ATOM 2081 C CA . PHE A 1 282 ? -5.108 1.169 -6.455 1.00 98.50 282 PHE A CA 1
ATOM 2082 C C . PHE A 1 282 ? -5.784 2.241 -7.315 1.00 98.50 282 PHE A C 1
ATOM 2084 O O . PHE A 1 282 ? -5.132 3.223 -7.675 1.00 98.50 282 PHE A O 1
ATOM 2091 N N . ILE A 1 283 ? -7.068 2.080 -7.639 1.00 98.00 283 ILE A N 1
ATOM 2092 C CA . ILE A 1 283 ? -7.828 3.077 -8.400 1.00 98.00 283 ILE A CA 1
ATOM 2093 C C . ILE A 1 283 ? -8.001 4.361 -7.586 1.00 98.00 283 ILE A C 1
ATOM 2095 O O . ILE A 1 283 ? -7.688 5.436 -8.090 1.00 98.00 283 ILE A O 1
ATOM 2099 N N . ASP A 1 284 ? -8.397 4.265 -6.322 1.00 93.25 284 ASP A N 1
ATOM 2100 C CA . ASP A 1 284 ? -8.610 5.426 -5.454 1.00 93.25 284 ASP A CA 1
ATOM 2101 C C . ASP A 1 284 ? -7.313 6.191 -5.163 1.00 93.25 284 ASP A C 1
ATOM 2103 O O . ASP A 1 284 ? -7.332 7.407 -4.964 1.00 93.25 284 ASP A O 1
ATOM 2107 N N . THR A 1 285 ? -6.180 5.484 -5.129 1.00 94.88 285 THR A N 1
ATOM 2108 C CA . THR A 1 285 ? -4.867 6.084 -4.854 1.00 94.88 285 THR A CA 1
ATOM 2109 C C . THR A 1 285 ? -4.220 6.636 -6.121 1.00 94.88 285 THR A C 1
ATOM 2111 O O . THR A 1 285 ? -3.806 7.791 -6.157 1.00 94.88 285 THR A O 1
ATOM 2114 N N . TYR A 1 286 ? -4.124 5.822 -7.172 1.00 95.75 286 TYR A N 1
ATOM 2115 C CA . TYR A 1 286 ? -3.296 6.106 -8.349 1.00 95.75 286 TYR A CA 1
ATOM 2116 C C . TYR A 1 286 ? -4.097 6.342 -9.631 1.00 95.75 286 TYR A C 1
ATOM 2118 O O . TYR A 1 286 ? -3.520 6.687 -10.662 1.00 95.75 286 TYR A O 1
ATOM 2126 N N . GLY A 1 287 ? -5.411 6.116 -9.602 1.00 96.38 287 GLY A N 1
ATOM 2127 C CA . GLY A 1 287 ? -6.289 6.183 -10.771 1.00 96.38 287 GLY A CA 1
ATOM 2128 C C . GLY A 1 287 ? -6.135 5.016 -11.750 1.00 96.38 287 GLY A C 1
ATOM 2129 O O . GLY A 1 287 ? -6.787 5.012 -12.792 1.00 96.38 287 GLY A O 1
ATOM 2130 N N . SER A 1 288 ? -5.257 4.043 -11.479 1.00 98.12 288 SER A N 1
ATOM 2131 C CA . SER A 1 288 ? -4.991 2.920 -12.383 1.00 98.12 288 SER A CA 1
ATOM 2132 C C . SER A 1 288 ? -4.209 1.793 -11.707 1.00 98.12 288 SER A C 1
ATOM 2134 O O . SER A 1 288 ? -3.409 2.028 -10.805 1.00 98.12 288 SER A O 1
ATOM 2136 N N . VAL A 1 289 ? -4.368 0.571 -12.221 1.00 98.56 289 VAL A N 1
ATOM 2137 C CA . VAL A 1 289 ? -3.483 -0.573 -11.932 1.00 98.56 289 VAL A CA 1
ATOM 2138 C C . VAL A 1 289 ? -2.346 -0.719 -12.954 1.00 98.56 289 VAL A C 1
ATOM 2140 O O . VAL A 1 289 ? -1.468 -1.562 -12.781 1.00 98.56 289 VAL A O 1
ATOM 2143 N N . ILE A 1 290 ? -2.337 0.082 -14.026 1.00 98.62 290 ILE A N 1
ATOM 2144 C CA . ILE A 1 290 ? -1.340 0.028 -15.108 1.00 98.62 290 ILE A CA 1
ATOM 2145 C C . ILE A 1 290 ? -0.098 0.834 -14.728 1.00 98.62 290 ILE A C 1
ATOM 2147 O O . ILE A 1 290 ? -0.191 2.012 -14.387 1.00 98.62 290 ILE A O 1
ATOM 2151 N N . CYS A 1 291 ? 1.082 0.217 -14.836 1.00 98.31 291 CYS A N 1
ATOM 2152 C CA . CYS A 1 291 ? 2.341 0.778 -14.332 1.00 98.31 291 CYS A CA 1
ATOM 2153 C C . CYS A 1 291 ? 2.664 2.160 -14.926 1.00 98.31 291 CYS A C 1
ATOM 2155 O O . CYS A 1 291 ? 3.038 3.075 -14.197 1.00 98.31 291 CYS A O 1
ATOM 2157 N N . ARG A 1 292 ? 2.482 2.329 -16.240 1.00 98.12 292 ARG A N 1
ATOM 2158 C CA . ARG A 1 292 ? 2.677 3.596 -16.962 1.00 98.12 292 ARG A CA 1
ATOM 2159 C C . ARG A 1 292 ? 1.803 4.723 -16.411 1.00 98.12 292 ARG A C 1
ATOM 2161 O O . ARG A 1 292 ? 2.313 5.816 -16.193 1.00 98.12 292 ARG A O 1
ATOM 2168 N N . ASN A 1 293 ? 0.535 4.445 -16.132 1.00 98.06 293 ASN A N 1
ATOM 2169 C CA . ASN A 1 293 ? -0.402 5.440 -15.611 1.00 98.06 293 ASN A CA 1
ATOM 2170 C C . ASN A 1 293 ? -0.068 5.792 -14.153 1.00 98.06 293 ASN A C 1
ATOM 2172 O O . ASN A 1 293 ? -0.117 6.956 -13.766 1.00 98.06 293 ASN A O 1
ATOM 2176 N N . ILE A 1 294 ? 0.343 4.801 -13.352 1.00 97.88 294 ILE A N 1
ATOM 2177 C CA . ILE A 1 294 ? 0.845 5.056 -11.994 1.00 97.88 294 ILE A CA 1
ATOM 2178 C C . ILE A 1 294 ? 2.097 5.943 -12.054 1.00 97.88 294 ILE A C 1
ATOM 2180 O O . ILE A 1 294 ? 2.212 6.882 -11.271 1.00 97.88 294 ILE A O 1
ATOM 2184 N N . HIS A 1 295 ? 3.010 5.714 -13.008 1.00 97.06 295 HIS A N 1
ATOM 2185 C CA . HIS A 1 295 ? 4.174 6.585 -13.189 1.00 97.06 295 HIS A CA 1
ATOM 2186 C C . HIS A 1 295 ? 3.765 8.035 -13.499 1.00 97.06 295 HIS A C 1
ATOM 2188 O O . HIS A 1 295 ? 4.306 8.964 -12.904 1.00 97.06 295 HIS A O 1
ATOM 2194 N N . GLU A 1 296 ? 2.791 8.241 -14.388 1.00 95.06 296 GLU A N 1
ATOM 2195 C CA . GLU A 1 296 ? 2.254 9.576 -14.687 1.00 95.06 296 GLU A CA 1
ATOM 2196 C C . GLU A 1 296 ? 1.684 10.258 -13.437 1.00 95.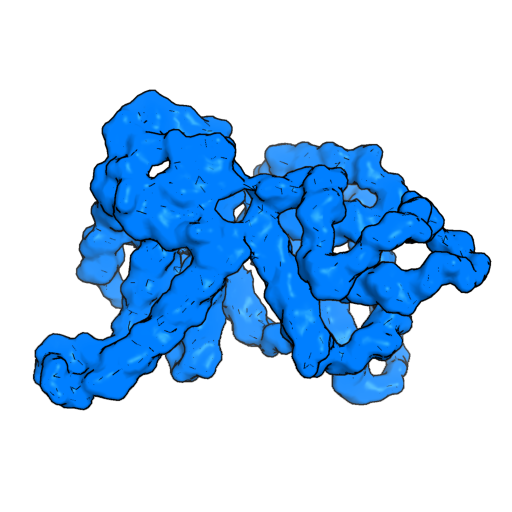06 296 GLU A C 1
ATOM 2198 O O . GLU A 1 296 ? 1.943 11.441 -13.226 1.00 95.06 296 GLU A O 1
ATOM 2203 N N . SER A 1 297 ? 0.994 9.506 -12.575 1.00 91.31 297 SER A N 1
ATOM 2204 C CA . SER A 1 297 ? 0.463 10.009 -11.304 1.00 91.31 297 SER A CA 1
ATOM 2205 C C . SER A 1 297 ? 1.568 10.440 -10.324 1.00 91.31 297 SER A C 1
ATOM 2207 O O . SER A 1 297 ? 1.521 11.549 -9.789 1.00 91.31 297 SER A O 1
ATOM 2209 N N . ILE A 1 298 ? 2.593 9.606 -10.107 1.00 93.38 298 ILE A N 1
ATOM 2210 C CA . ILE A 1 298 ? 3.569 9.821 -9.017 1.00 93.38 298 ILE A CA 1
ATOM 2211 C C . ILE A 1 298 ? 4.836 10.586 -9.432 1.00 93.38 298 ILE A C 1
ATOM 2213 O O . ILE A 1 298 ? 5.476 11.207 -8.574 1.00 93.38 298 ILE A O 1
ATOM 2217 N N . PHE A 1 299 ? 5.193 10.561 -10.722 1.00 93.06 299 PHE A N 1
ATOM 2218 C CA . PHE A 1 299 ? 6.360 11.256 -11.287 1.00 93.06 299 PHE A CA 1
ATOM 2219 C C . PHE A 1 299 ? 5.993 12.406 -12.237 1.00 93.06 299 PHE A C 1
ATOM 2221 O O . PHE A 1 299 ? 6.868 13.182 -12.614 1.00 93.06 299 PHE A O 1
ATOM 2228 N N . GLY A 1 300 ? 4.737 12.505 -12.688 1.00 93.38 300 GLY A N 1
ATOM 2229 C CA . GLY A 1 300 ? 4.325 13.460 -13.726 1.00 93.38 300 GLY A CA 1
ATOM 2230 C C . GLY A 1 300 ? 4.669 13.031 -15.158 1.00 93.38 300 GLY A C 1
ATOM 2231 O O . GLY A 1 300 ? 4.315 13.728 -16.107 1.00 93.38 300 GLY A O 1
ATOM 2232 N N . ARG A 1 301 ? 5.340 11.885 -15.337 1.00 95.06 301 ARG A N 1
ATOM 2233 C CA . ARG A 1 301 ? 5.547 11.234 -16.636 1.00 95.06 301 ARG A CA 1
ATOM 2234 C C . ARG A 1 301 ? 5.726 9.731 -16.479 1.00 95.06 301 ARG A C 1
ATOM 2236 O O . ARG A 1 301 ? 6.178 9.249 -15.444 1.00 95.06 301 ARG A O 1
ATOM 2243 N N . ALA A 1 302 ? 5.491 9.000 -17.557 1.00 96.81 302 ALA A N 1
ATOM 2244 C CA . ALA A 1 302 ? 5.857 7.599 -17.637 1.00 96.81 302 ALA A CA 1
ATOM 2245 C C . ALA A 1 302 ? 7.330 7.378 -17.996 1.00 96.81 302 ALA A C 1
ATOM 2247 O O . ALA A 1 302 ? 7.907 8.137 -18.774 1.00 96.81 302 ALA A O 1
ATOM 2248 N N . TYR A 1 303 ? 7.887 6.273 -17.497 1.00 96.50 303 TYR A N 1
ATOM 2249 C CA . TYR A 1 303 ? 9.217 5.763 -17.839 1.00 96.50 303 TYR A CA 1
ATOM 2250 C C . TYR A 1 303 ? 9.119 4.386 -18.492 1.00 96.50 303 TYR A C 1
ATOM 2252 O O . TYR A 1 303 ? 8.429 3.505 -17.973 1.00 96.50 303 TYR A O 1
ATOM 2260 N N . THR A 1 304 ? 9.834 4.178 -19.602 1.00 95.44 304 THR A N 1
ATOM 2261 C CA . THR A 1 304 ? 9.928 2.856 -20.254 1.00 95.44 304 THR A CA 1
ATOM 2262 C C . THR A 1 304 ? 11.237 2.172 -19.866 1.00 95.44 304 THR A C 1
ATOM 2264 O O . THR A 1 304 ? 12.273 2.359 -20.504 1.00 95.44 304 THR A O 1
ATOM 2267 N N . LEU A 1 305 ? 11.188 1.350 -18.816 1.00 96.25 305 LEU A N 1
ATOM 2268 C CA . LEU A 1 305 ? 12.370 0.780 -18.151 1.00 96.25 305 LEU A CA 1
ATOM 2269 C C . LEU A 1 305 ? 13.157 -0.231 -19.004 1.00 96.25 305 LEU A C 1
ATOM 2271 O O . LEU A 1 305 ? 14.253 -0.648 -18.631 1.00 96.25 305 LEU A O 1
ATOM 2275 N N . ARG A 1 306 ? 12.638 -0.611 -20.174 1.00 95.31 306 ARG A N 1
ATOM 2276 C CA . ARG A 1 306 ? 13.369 -1.370 -21.195 1.00 95.31 306 ARG A CA 1
ATOM 2277 C C . ARG A 1 306 ? 14.638 -0.649 -21.657 1.00 95.31 306 ARG A C 1
ATOM 2279 O O . ARG A 1 306 ? 15.610 -1.307 -22.024 1.00 95.31 306 ARG A O 1
ATOM 2286 N N . TYR A 1 307 ? 14.648 0.684 -21.631 1.00 96.88 307 TYR A N 1
ATOM 2287 C CA . TYR A 1 307 ? 15.778 1.484 -22.092 1.00 96.88 307 TYR A CA 1
ATOM 2288 C C . TYR A 1 307 ? 16.694 1.891 -20.923 1.00 96.88 307 TYR A C 1
ATOM 2290 O O . TYR A 1 307 ? 16.200 2.352 -19.895 1.00 96.88 307 TYR A O 1
ATOM 2298 N N . PRO A 1 308 ? 18.031 1.746 -21.042 1.00 96.69 308 PRO A N 1
ATOM 2299 C CA . PRO A 1 308 ? 18.973 2.132 -19.985 1.00 96.69 308 PRO A CA 1
ATOM 2300 C C . PRO A 1 308 ? 18.825 3.584 -19.503 1.00 96.69 308 PRO A C 1
ATOM 2302 O O . PRO A 1 308 ? 18.680 3.797 -18.306 1.00 96.69 308 PRO A O 1
ATOM 2305 N N . ALA A 1 309 ? 18.753 4.552 -20.422 1.00 97.50 309 ALA A N 1
ATOM 2306 C CA . ALA A 1 309 ? 18.612 5.969 -20.070 1.00 97.50 309 ALA A CA 1
ATOM 2307 C C . ALA A 1 309 ? 17.319 6.260 -19.284 1.00 97.50 309 ALA A C 1
ATOM 2309 O O . ALA A 1 309 ? 17.319 7.041 -18.337 1.00 97.50 309 ALA A O 1
ATOM 2310 N N . GLU A 1 310 ? 16.221 5.577 -19.622 1.00 97.50 310 GLU A N 1
ATOM 2311 C CA . GLU A 1 310 ? 14.962 5.694 -18.880 1.00 97.50 310 GLU A CA 1
ATOM 2312 C C . GLU A 1 310 ? 15.074 5.096 -17.472 1.00 97.50 310 GLU A C 1
ATOM 2314 O O . GLU A 1 310 ? 14.482 5.640 -16.546 1.00 97.50 310 GLU A O 1
ATOM 2319 N N . ARG A 1 311 ? 15.854 4.021 -17.274 1.00 96.56 311 ARG A N 1
ATOM 2320 C CA . ARG A 1 311 ? 16.107 3.451 -15.936 1.00 96.56 311 ARG A CA 1
ATOM 2321 C C . ARG A 1 311 ? 16.914 4.392 -15.049 1.00 96.56 311 ARG A C 1
ATOM 2323 O O . ARG A 1 311 ? 16.627 4.482 -13.859 1.00 96.56 311 ARG A O 1
ATOM 2330 N N . GLU A 1 312 ? 17.903 5.077 -15.613 1.00 97.19 312 GLU A N 1
ATOM 2331 C CA . GLU A 1 312 ? 18.694 6.082 -14.895 1.00 97.19 312 GLU A CA 1
ATOM 2332 C C . GLU A 1 312 ? 17.829 7.284 -14.509 1.00 97.19 312 GLU A C 1
ATOM 2334 O O . GLU A 1 312 ? 17.805 7.675 -13.344 1.00 97.19 312 GLU A O 1
ATOM 2339 N N . ALA A 1 313 ? 17.041 7.807 -15.454 1.00 97.81 313 ALA A N 1
ATOM 2340 C CA . ALA A 1 313 ? 16.120 8.908 -15.191 1.00 97.81 313 ALA A CA 1
ATOM 2341 C C . ALA A 1 313 ? 15.032 8.533 -14.167 1.00 97.81 313 ALA A C 1
ATOM 2343 O O . ALA A 1 313 ? 14.645 9.361 -13.347 1.00 97.81 313 ALA A O 1
ATOM 2344 N N . PHE A 1 314 ? 14.550 7.289 -14.198 1.00 97.00 314 PHE A N 1
ATOM 2345 C CA . PHE A 1 314 ? 13.586 6.752 -13.236 1.00 97.00 314 PHE A CA 1
ATOM 2346 C C . PHE A 1 314 ? 14.178 6.661 -11.825 1.00 97.00 314 PHE A C 1
ATOM 2348 O O . PHE A 1 314 ? 13.556 7.098 -10.860 1.00 97.00 314 PHE A O 1
ATOM 2355 N N . ALA A 1 315 ? 15.409 6.154 -11.705 1.00 96.50 315 ALA A N 1
ATOM 2356 C CA . ALA A 1 315 ? 16.126 6.106 -10.433 1.00 96.50 315 ALA A CA 1
ATOM 2357 C C . ALA A 1 315 ? 16.366 7.515 -9.868 1.00 96.50 315 ALA A C 1
ATOM 2359 O O . ALA A 1 315 ? 16.085 7.760 -8.698 1.00 96.50 315 ALA A O 1
ATOM 2360 N N . ALA A 1 316 ? 16.826 8.445 -10.712 1.00 96.38 316 ALA A N 1
ATOM 2361 C CA . ALA A 1 316 ? 17.074 9.837 -10.336 1.00 96.38 316 ALA A CA 1
ATOM 2362 C C . ALA A 1 316 ? 15.796 10.582 -9.913 1.00 96.38 316 ALA A C 1
ATOM 2364 O O . ALA A 1 316 ? 15.866 11.497 -9.101 1.00 96.38 316 ALA A O 1
ATOM 2365 N N . ALA A 1 317 ? 14.631 10.169 -10.419 1.00 94.69 317 ALA A N 1
ATOM 2366 C CA . ALA A 1 317 ? 13.328 10.703 -10.024 1.00 94.69 317 ALA A CA 1
ATOM 2367 C C . ALA A 1 317 ? 12.782 10.113 -8.705 1.00 94.69 317 ALA A C 1
ATOM 2369 O O . ALA A 1 317 ? 11.624 10.348 -8.364 1.00 94.69 317 ALA A O 1
ATOM 2370 N N . GLY A 1 318 ? 13.583 9.330 -7.974 1.00 94.31 318 GLY A N 1
ATOM 2371 C CA . GLY A 1 318 ? 13.235 8.825 -6.644 1.00 94.31 318 GLY A CA 1
ATOM 2372 C C . GLY A 1 318 ? 12.455 7.508 -6.635 1.00 94.31 318 GLY A C 1
ATOM 2373 O O . GLY A 1 318 ? 11.821 7.163 -5.633 1.00 94.31 318 GLY A O 1
ATOM 2374 N N . ALA A 1 319 ? 12.486 6.740 -7.731 1.00 96.00 319 ALA A N 1
ATOM 2375 C CA . ALA A 1 319 ? 11.761 5.472 -7.819 1.00 96.00 319 ALA A CA 1
ATOM 2376 C C . ALA A 1 319 ? 12.110 4.477 -6.703 1.00 96.00 319 ALA A C 1
ATOM 2378 O O . ALA A 1 319 ? 11.212 3.843 -6.154 1.00 96.00 319 ALA A O 1
ATOM 2379 N N . TYR A 1 320 ? 13.393 4.382 -6.349 1.00 95.31 320 TYR A N 1
ATOM 2380 C CA . TYR A 1 320 ? 13.910 3.440 -5.350 1.00 95.31 320 TYR A CA 1
ATOM 2381 C C . TYR A 1 320 ? 14.103 4.066 -3.962 1.00 95.31 320 TYR A C 1
ATOM 2383 O O . TYR A 1 320 ? 14.733 3.457 -3.103 1.00 95.31 320 TYR A O 1
ATOM 2391 N N . THR A 1 321 ? 13.604 5.286 -3.743 1.00 91.19 321 THR A N 1
ATOM 2392 C CA . THR A 1 321 ? 13.766 6.006 -2.472 1.00 91.19 321 THR A CA 1
ATOM 2393 C C . THR A 1 321 ? 12.443 6.435 -1.865 1.00 91.19 321 THR A C 1
ATOM 2395 O O . THR A 1 321 ? 12.296 6.321 -0.658 1.00 91.19 321 THR A O 1
ATOM 2398 N N . GLU A 1 322 ? 11.475 6.907 -2.654 1.00 88.62 322 GLU A N 1
ATOM 2399 C CA . GLU A 1 322 ? 10.210 7.423 -2.097 1.00 88.62 322 GLU A CA 1
ATOM 2400 C C . GLU A 1 322 ? 8.964 7.197 -2.968 1.00 88.62 322 GLU A C 1
ATOM 2402 O O . GLU A 1 322 ? 7.845 7.372 -2.483 1.00 88.62 322 GLU A O 1
ATOM 2407 N N . LYS A 1 323 ? 9.128 6.864 -4.256 1.00 94.88 323 LYS A N 1
ATOM 2408 C CA . LYS A 1 323 ? 8.010 6.742 -5.205 1.00 94.88 323 LYS A CA 1
ATOM 2409 C C . LYS A 1 323 ? 7.556 5.292 -5.344 1.00 94.88 323 LYS A C 1
ATOM 2411 O O . LYS A 1 323 ? 6.637 4.874 -4.651 1.00 94.88 323 LYS A O 1
ATOM 2416 N N . CYS A 1 324 ? 8.197 4.487 -6.192 1.00 97.50 324 CYS A N 1
ATOM 2417 C CA . CYS A 1 324 ? 7.787 3.089 -6.368 1.00 97.50 324 CYS A CA 1
ATOM 2418 C C . CYS A 1 324 ? 7.959 2.259 -5.089 1.00 97.50 324 CYS A C 1
ATOM 2420 O O . CYS A 1 324 ? 7.176 1.338 -4.873 1.00 97.50 324 CYS A O 1
ATOM 2422 N N . THR A 1 325 ? 8.886 2.632 -4.202 1.00 97.81 325 THR A N 1
ATOM 2423 C CA . THR A 1 325 ? 8.971 2.075 -2.843 1.00 97.81 325 THR A CA 1
ATOM 2424 C C . THR A 1 325 ? 7.685 2.289 -2.044 1.00 97.81 325 THR A C 1
ATOM 2426 O O . THR A 1 325 ? 7.189 1.341 -1.442 1.00 97.81 325 THR A O 1
ATOM 2429 N N . ALA A 1 326 ? 7.078 3.481 -2.096 1.00 97.50 326 ALA A N 1
ATOM 2430 C CA . ALA A 1 326 ? 5.790 3.749 -1.455 1.00 97.50 326 ALA A CA 1
ATOM 2431 C C . ALA A 1 326 ? 4.652 2.937 -2.093 1.00 97.50 326 ALA A C 1
ATOM 2433 O O . ALA A 1 326 ? 3.841 2.368 -1.367 1.00 97.50 326 ALA A O 1
ATOM 2434 N N . VAL A 1 327 ? 4.636 2.785 -3.425 1.00 98.50 327 VAL A N 1
ATOM 2435 C CA . VAL A 1 327 ? 3.654 1.928 -4.122 1.00 98.50 327 VAL A CA 1
ATOM 2436 C C . VAL A 1 327 ? 3.749 0.475 -3.652 1.00 98.50 327 VAL A C 1
ATOM 2438 O O . VAL A 1 327 ? 2.732 -0.151 -3.355 1.00 98.50 327 VAL A O 1
ATOM 2441 N N . VAL A 1 328 ? 4.964 -0.071 -3.558 1.00 98.81 328 VAL A N 1
ATOM 2442 C CA . VAL A 1 328 ? 5.198 -1.444 -3.082 1.00 98.81 328 VAL A CA 1
ATOM 2443 C C . VAL A 1 328 ? 4.842 -1.588 -1.602 1.00 98.81 328 VAL A C 1
ATOM 2445 O O . VAL A 1 328 ? 4.205 -2.575 -1.227 1.00 98.81 328 VAL A O 1
ATOM 2448 N N . GLY A 1 329 ? 5.191 -0.605 -0.769 1.00 98.69 329 GLY A N 1
ATOM 2449 C CA . GLY A 1 329 ? 4.811 -0.575 0.642 1.00 98.69 329 GLY A CA 1
ATOM 2450 C C . GLY A 1 329 ? 3.293 -0.585 0.825 1.00 98.69 329 GLY A C 1
ATOM 2451 O O . GLY A 1 329 ? 2.757 -1.462 1.501 1.00 98.69 329 GLY A O 1
ATOM 2452 N N . MET A 1 330 ? 2.567 0.316 0.157 1.00 98.69 330 MET A N 1
ATOM 2453 C CA . MET A 1 330 ? 1.101 0.371 0.231 1.00 98.69 330 MET A CA 1
ATOM 2454 C C . MET A 1 330 ? 0.450 -0.924 -0.259 1.00 98.69 330 MET A C 1
ATOM 2456 O O . MET A 1 330 ? -0.427 -1.465 0.411 1.00 98.69 330 MET A O 1
ATOM 2460 N N . ALA A 1 331 ? 0.917 -1.474 -1.382 1.00 98.81 331 ALA A N 1
ATOM 2461 C CA . ALA A 1 331 ? 0.401 -2.731 -1.917 1.00 98.81 331 ALA A CA 1
ATOM 2462 C C . ALA A 1 331 ? 0.600 -3.910 -0.947 1.00 98.81 331 ALA A C 1
ATOM 2464 O O . ALA A 1 331 ? -0.283 -4.765 -0.820 1.00 98.81 331 ALA A O 1
ATOM 2465 N N . SER A 1 332 ? 1.736 -3.940 -0.244 1.00 98.88 332 SER A N 1
ATOM 2466 C CA . SER A 1 332 ? 2.039 -4.941 0.786 1.00 98.88 332 SER A CA 1
ATOM 2467 C C . SER A 1 332 ? 1.142 -4.762 2.015 1.00 98.88 332 SER A C 1
ATOM 2469 O O . SER A 1 332 ? 0.570 -5.735 2.506 1.00 98.88 332 SER A O 1
ATOM 2471 N N . ALA A 1 333 ? 0.949 -3.517 2.463 1.00 98.81 333 ALA A N 1
ATOM 2472 C CA . ALA A 1 333 ? 0.069 -3.162 3.574 1.00 98.81 333 ALA A CA 1
ATOM 2473 C C . ALA A 1 333 ? -1.387 -3.568 3.306 1.00 98.81 333 ALA A C 1
ATOM 2475 O O . ALA A 1 333 ? -2.012 -4.218 4.142 1.00 98.81 333 ALA A O 1
ATOM 2476 N N . TRP A 1 334 ? -1.916 -3.245 2.122 1.00 98.69 334 TRP A N 1
ATOM 2477 C CA . TRP A 1 334 ? -3.279 -3.607 1.726 1.00 98.69 334 TRP A CA 1
ATOM 2478 C C . TRP A 1 334 ? -3.464 -5.118 1.592 1.00 98.69 334 TRP A C 1
ATOM 2480 O O . TRP A 1 334 ? -4.487 -5.644 2.024 1.00 98.69 334 TRP A O 1
ATOM 2490 N N . ALA A 1 335 ? -2.483 -5.832 1.031 1.00 98.81 335 ALA A N 1
ATOM 2491 C CA . ALA A 1 335 ? -2.538 -7.290 0.953 1.00 98.81 335 ALA A CA 1
ATOM 2492 C C . ALA A 1 335 ? -2.548 -7.926 2.352 1.00 98.81 335 ALA A C 1
ATOM 2494 O O . ALA A 1 335 ? -3.372 -8.799 2.620 1.00 98.81 335 ALA A O 1
ATOM 2495 N N . MET A 1 336 ? -1.690 -7.452 3.262 1.00 98.81 336 MET A N 1
ATOM 2496 C CA . MET A 1 336 ? -1.669 -7.911 4.653 1.00 98.81 336 MET A CA 1
ATOM 2497 C C . MET A 1 336 ? -2.984 -7.593 5.379 1.00 98.81 336 MET A C 1
ATOM 2499 O O . MET A 1 336 ? -3.530 -8.459 6.057 1.00 98.81 336 MET A O 1
ATOM 2503 N N . GLU A 1 337 ? -3.540 -6.392 5.192 1.00 98.31 337 GLU A N 1
ATOM 2504 C CA . GLU A 1 337 ? -4.852 -6.013 5.735 1.00 98.31 337 GLU A CA 1
ATOM 2505 C C . GLU A 1 337 ? -5.939 -6.998 5.275 1.00 98.31 337 GLU A C 1
ATOM 2507 O O . GLU A 1 337 ? -6.713 -7.490 6.095 1.00 98.31 337 GLU A O 1
ATOM 2512 N N . GLN A 1 338 ? -5.963 -7.364 3.989 1.00 98.44 338 GLN A N 1
ATOM 2513 C CA . GLN A 1 338 ? -6.917 -8.348 3.471 1.00 98.44 338 GLN A CA 1
ATOM 2514 C C . GLN A 1 338 ? -6.701 -9.752 4.041 1.00 98.44 338 GLN A C 1
ATOM 2516 O O . GLN A 1 338 ? -7.682 -10.427 4.359 1.00 98.44 338 GLN A O 1
ATOM 2521 N N . LEU A 1 339 ? -5.452 -10.200 4.198 1.00 98.56 339 LEU A N 1
ATOM 2522 C CA . LEU A 1 339 ? -5.152 -11.492 4.820 1.00 98.56 339 LEU A CA 1
ATOM 2523 C C . LEU A 1 339 ? -5.656 -11.543 6.268 1.00 98.56 339 LEU A C 1
ATOM 2525 O O . LEU A 1 339 ? -6.338 -12.499 6.633 1.00 98.56 339 LEU A O 1
ATOM 2529 N N . ILE A 1 340 ? -5.403 -10.496 7.056 1.00 98.31 340 ILE A N 1
ATOM 2530 C CA . ILE A 1 340 ? -5.861 -10.385 8.448 1.00 98.31 340 ILE A CA 1
ATOM 2531 C C . ILE A 1 340 ? -7.392 -10.398 8.522 1.00 98.31 340 ILE A C 1
ATOM 2533 O O . ILE A 1 340 ? -7.980 -11.202 9.245 1.00 98.31 340 ILE A O 1
ATOM 2537 N N . LEU A 1 341 ? -8.062 -9.544 7.739 1.00 96.88 341 LEU A N 1
ATOM 2538 C CA . LEU A 1 341 ? -9.527 -9.429 7.759 1.00 96.88 341 LEU A CA 1
ATOM 2539 C C . LEU A 1 341 ? -10.237 -10.723 7.335 1.00 96.88 341 LEU A C 1
ATOM 2541 O O . LEU A 1 341 ? -11.371 -10.961 7.747 1.00 96.88 341 LEU A O 1
ATOM 2545 N N . ASN A 1 342 ? -9.573 -11.567 6.543 1.00 97.25 342 ASN A N 1
ATOM 2546 C CA . ASN A 1 342 ? -10.105 -12.849 6.083 1.00 97.25 342 ASN A CA 1
ATOM 2547 C C . ASN A 1 342 ? -9.624 -14.058 6.908 1.00 97.25 342 ASN A C 1
ATOM 2549 O O . ASN A 1 342 ? -9.984 -15.188 6.565 1.00 97.25 342 ASN A O 1
ATOM 2553 N N . GLY A 1 343 ? -8.863 -13.834 7.987 1.00 96.75 343 GLY A N 1
ATOM 2554 C CA . GLY A 1 343 ? -8.419 -14.872 8.923 1.00 96.75 343 GLY A CA 1
ATOM 2555 C C . GLY A 1 343 ? -7.230 -15.712 8.446 1.00 96.75 343 GLY A C 1
ATOM 2556 O O . GLY A 1 343 ? -7.087 -16.854 8.876 1.00 96.75 343 GLY A O 1
ATOM 2557 N N . TYR A 1 344 ? -6.402 -15.175 7.549 1.00 96.50 344 TYR A N 1
ATOM 2558 C CA . TYR A 1 344 ? -5.220 -15.850 7.000 1.00 96.50 344 TYR A CA 1
ATOM 2559 C C . TYR A 1 344 ? -3.893 -15.406 7.629 1.00 96.50 344 TYR A C 1
ATOM 2561 O O . TYR A 1 344 ? -2.885 -16.087 7.441 1.00 96.50 344 TYR A O 1
ATOM 2569 N N . ALA A 1 345 ? -3.885 -14.289 8.361 1.00 89.75 345 ALA A N 1
ATOM 2570 C CA . ALA A 1 345 ? -2.719 -13.736 9.047 1.00 89.75 345 ALA A CA 1
ATOM 2571 C C . ALA A 1 345 ? -3.105 -13.155 10.409 1.00 89.75 345 ALA A C 1
ATOM 2573 O O . ALA A 1 345 ? -4.262 -12.723 10.579 1.00 89.75 345 ALA A O 1
#

Foldseek 3Di:
DALVLCVVCLVVVLVLLVVLVVCVVPDDDDDDDDDDDDPPSVVLSVCLNVVSNVLSVLLVVLVVVDVVLVVLLVVLVVDDLDSLSSLLSSQQSSLLSLFDSQSSLLSNLSVLVVVVPDDPDDDDPHSPPPDPDDDPPCVVPPPVVNCVVSVCQLVLVSSLSNSVSNVCCVVPNDDDDDPVLVVLLRQLLSQQLQCCLPPNQLLLSLLVSLCVSQVLDDPVLSVVSNQPDCQGVLQQAHFHSLLVSLLSSLVSQFADDPVCNPPRPVSNVLSVVLSVQLQVSCCSRQVDRGRQSSCCSNQVGGARRNDPVSVVVCVVSQCSRRRVSSVSSNSSSSSSSSCVVVVND

Sequence (345 aa):
MKISDVKNHIPVVQSIAFSLFSKADSANSTVNIATAASSEGFAVIGQLTSGLNRELADVAVKASENSAVAETVAAITVAHESVLAYLIAASIAAKRAGVYPYYLAVATALVLLDSAETPCGESSNSPVNTCSATDIDLTSIIDESLFTHFQLKFEPELKHLIRKQIAAMRADGLTLQKPEHYEKIKQAYELGFLYEGVYRGCAQCVLAALFELTGNASPEVFRTASSMGGGGASCGDGSCGAYNGSIMGMGMFVGRRFEHITGDQAEKDKAVAMSQILHDNFIDTYGSVICRNIHESIFGRAYTLRYPAEREAFAAAGAYTEKCTAVVGMASAWAMEQLILNGYA

Radius of gyration: 20.96 Å; Cα contacts (8 Å, |Δi|>4): 462; chains: 1; bounding box: 40×65×57 Å